Protein AF-0000000079817500 (afdb_homodimer)

Sequence (342 aa):
MGVHRLNHAVLYVRDADRTATFYEEVFDFRRDPLMVIPGAVFMTAPDSTNDHDLGLFSVGDKALPPQAGRSSVGLYHLAWEVDTLTDLQTIAERLQAAGALKGASDHGTTKSLYGVDPDGIEFEVVWLIPADQVTPADREARTRIGRLDLPGEVARFGPDLPSGVGISRPAMGVHRLNHAVLYVRDADRTATFYEEVFDFRRDPLMVIPGAVFMTAPDSTNDHDLGLFSVGDKALPPQAGRSSVGLYHLAWEVDTLTDLQTIAERLQAAGALKGASDHGTTKSLYGVDPDGIEFEVVWLIPADQVTPADREARTRIGRLDLPGEVARFGPDLPSGVGISRPA

Nearest PDB structures (foldseek):
  2rk0-assembly1_B  TM=7.600E-01  e=1.601E-09  Parafrankia sp. EAN1pec
  2rk0-assembly1_A  TM=7.608E-01  e=1.706E-09  Parafrankia sp. EAN1pec
  3r4q-assembly3_E-2  TM=7.173E-01  e=2.883E-07  Agrobacterium fabrum str. C58
  4gym-assembly1_B  TM=6.937E-01  e=1.210E-05  Conexibacter woesei DSM 14684
  3itw-assembly1_A-2  TM=6.197E-01  e=8.274E-06  Micromonospora sp. ML1

Radius of gyration: 19.18 Å; Cα contacts (8 Å, |Δi|>4): 853; chains: 2; bounding box: 46×52×47 Å

pLDDT: mean 95.89, std 4.94, range [75.19, 98.94]

Structure (mmCIF, N/CA/C/O backbone):
data_AF-0000000079817500-model_v1
#
loop_
_entity.id
_entity.type
_entity.pdbx_description
1 polymer 'Biphenyl-2,3-diol 1,2-dioxygenase'
#
loop_
_atom_site.group_PDB
_atom_site.id
_atom_site.type_symbol
_atom_site.label_atom_id
_atom_site.label_alt_id
_atom_site.label_comp_id
_atom_site.label_asym_id
_atom_site.label_entity_id
_atom_site.label_seq_id
_atom_site.pdbx_PDB_ins_code
_atom_site.Cartn_x
_atom_site.Cartn_y
_atom_site.Cartn_z
_atom_site.occupancy
_atom_site.B_iso_or_equiv
_atom_site.auth_seq_id
_atom_site.auth_comp_id
_atom_site.auth_asym_id
_atom_site.auth_atom_id
_atom_site.pdbx_PDB_model_num
ATOM 1 N N . MET A 1 1 ? -3.436 -18.906 7.695 1 77.75 1 MET A N 1
ATOM 2 C CA . MET A 1 1 ? -2.275 -18.297 7.055 1 77.75 1 MET A CA 1
ATOM 3 C C . MET A 1 1 ? -2.648 -17.719 5.691 1 77.75 1 MET A C 1
ATOM 5 O O . MET A 1 1 ? -3.391 -18.328 4.93 1 77.75 1 MET A O 1
ATOM 9 N N . GLY A 1 2 ? -2.465 -16.469 5.398 1 95 2 GLY A N 1
ATOM 10 C CA . GLY A 1 2 ? -2.83 -15.742 4.195 1 95 2 GLY A CA 1
ATOM 11 C C . GLY A 1 2 ? -1.974 -14.508 3.957 1 95 2 GLY A C 1
ATOM 12 O O . GLY A 1 2 ? -0.745 -14.578 4.031 1 95 2 GLY A O 1
ATOM 13 N N . VAL A 1 3 ? -2.584 -13.492 3.582 1 97.69 3 VAL A N 1
ATOM 14 C CA . VAL A 1 3 ? -1.924 -12.211 3.365 1 97.69 3 VAL A CA 1
ATOM 15 C C . VAL A 1 3 ? -1.659 -11.531 4.707 1 97.69 3 VAL A C 1
ATOM 17 O O . VAL A 1 3 ? -2.553 -11.445 5.551 1 97.69 3 VAL A O 1
ATOM 20 N N . HIS A 1 4 ? -0.422 -10.992 4.902 1 95.19 4 HIS A N 1
ATOM 21 C CA . HIS A 1 4 ? -0.146 -10.414 6.215 1 95.19 4 HIS A CA 1
ATOM 22 C C . HIS A 1 4 ? 0.106 -8.914 6.117 1 95.19 4 HIS A C 1
ATOM 24 O O . HIS A 1 4 ? 0.085 -8.211 7.129 1 95.19 4 HIS A O 1
ATOM 30 N N . ARG A 1 5 ? 0.263 -8.375 4.867 1 96.56 5 ARG A N 1
ATOM 31 C CA . ARG A 1 5 ? 0.436 -6.93 4.777 1 96.56 5 ARG A CA 1
ATOM 32 C C . ARG A 1 5 ? 0.342 -6.457 3.33 1 96.56 5 ARG A C 1
ATOM 34 O O . ARG A 1 5 ? 0.522 -7.246 2.4 1 96.56 5 ARG A O 1
ATOM 41 N N . LEU A 1 6 ? 0.061 -5.18 3.145 1 98.44 6 LEU A N 1
ATOM 42 C CA . LEU A 1 6 ? 0.352 -4.449 1.915 1 98.44 6 LEU A CA 1
ATOM 43 C C . LEU A 1 6 ? 1.845 -4.164 1.793 1 98.44 6 LEU A C 1
ATOM 45 O O . LEU A 1 6 ? 2.402 -3.404 2.588 1 98.44 6 LEU A O 1
ATOM 49 N N . ASN A 1 7 ? 2.479 -4.746 0.846 1 98.5 7 ASN A N 1
ATOM 50 C CA . ASN A 1 7 ? 3.938 -4.742 0.791 1 98.5 7 ASN A CA 1
ATOM 51 C C . ASN A 1 7 ? 4.465 -3.508 0.063 1 98.5 7 ASN A C 1
ATOM 53 O O . ASN A 1 7 ? 5.359 -2.822 0.561 1 98.5 7 ASN A O 1
ATOM 57 N N . HIS A 1 8 ? 4.027 -3.275 -1.161 1 98.69 8 HIS A N 1
ATOM 58 C CA . HIS A 1 8 ? 4.449 -2.123 -1.951 1 98.69 8 HIS A CA 1
ATOM 59 C C . HIS A 1 8 ? 3.377 -1.724 -2.959 1 98.69 8 HIS A C 1
ATOM 61 O O . HIS A 1 8 ? 2.363 -2.41 -3.098 1 98.69 8 HIS A O 1
ATOM 67 N N . ALA A 1 9 ? 3.594 -0.587 -3.541 1 98.88 9 ALA A N 1
ATOM 68 C CA . ALA A 1 9 ? 2.752 -0.109 -4.637 1 98.88 9 ALA A CA 1
ATOM 69 C C . ALA A 1 9 ? 3.6 0.36 -5.812 1 98.88 9 ALA A C 1
ATOM 71 O O . ALA A 1 9 ? 4.754 0.762 -5.637 1 98.88 9 ALA A O 1
ATOM 72 N N . VAL A 1 10 ? 3.041 0.235 -6.953 1 98.75 10 VAL A N 1
ATOM 73 C CA . VAL A 1 10 ? 3.664 0.763 -8.164 1 98.75 10 VAL A CA 1
ATOM 74 C C . VAL A 1 10 ? 2.713 1.745 -8.844 1 98.75 10 VAL A C 1
ATOM 76 O O . VAL A 1 10 ? 1.523 1.463 -9 1 98.75 10 VAL A O 1
ATOM 79 N N . LEU A 1 11 ? 3.24 2.857 -9.25 1 98.88 11 LEU A N 1
ATOM 80 C CA . LEU A 1 11 ? 2.465 3.926 -9.867 1 98.88 11 LEU A CA 1
ATOM 81 C C . LEU A 1 11 ? 2.963 4.211 -11.281 1 98.88 11 LEU A C 1
ATOM 83 O O . LEU A 1 11 ? 4.16 4.086 -11.562 1 98.88 11 LEU A O 1
ATOM 87 N N . TYR A 1 12 ? 2.029 4.551 -12.125 1 98.88 12 TYR A N 1
ATOM 88 C CA . TYR A 1 12 ? 2.346 5.246 -13.367 1 98.88 12 TYR A CA 1
ATOM 89 C C . TYR A 1 12 ? 2.393 6.754 -13.156 1 98.88 12 TYR A C 1
ATOM 91 O O . TYR A 1 12 ? 1.436 7.348 -12.648 1 98.88 12 TYR A O 1
ATOM 99 N N . VAL A 1 13 ? 3.449 7.344 -13.539 1 98.88 13 VAL A N 1
ATOM 100 C CA . VAL A 1 13 ? 3.646 8.789 -13.414 1 98.88 13 VAL A CA 1
ATOM 101 C C . VAL A 1 13 ? 4.176 9.352 -14.727 1 98.88 13 VAL A C 1
ATOM 103 O O . VAL A 1 13 ? 4.582 8.602 -15.617 1 98.88 13 VAL A O 1
ATOM 106 N N . ARG A 1 14 ? 4.141 10.703 -14.875 1 98.81 14 ARG A N 1
ATOM 107 C CA . ARG A 1 14 ? 4.586 11.297 -16.125 1 98.81 14 ARG A CA 1
ATOM 108 C C . ARG A 1 14 ? 6.09 11.141 -16.312 1 98.81 14 ARG A C 1
ATOM 110 O O . ARG A 1 14 ? 6.562 10.836 -17.406 1 98.81 14 ARG A O 1
ATOM 117 N N . ASP A 1 15 ? 6.855 11.352 -15.266 1 98.75 15 ASP A N 1
ATOM 118 C CA . ASP A 1 15 ? 8.312 11.266 -15.227 1 98.75 15 ASP A CA 1
ATOM 119 C C . ASP A 1 15 ? 8.797 10.695 -13.898 1 98.75 15 ASP A C 1
ATOM 121 O O . ASP A 1 15 ? 8.766 11.375 -12.875 1 98.75 15 ASP A O 1
ATOM 125 N N . ALA A 1 16 ? 9.32 9.484 -13.969 1 98.56 16 ALA A N 1
ATOM 126 C CA . ALA A 1 16 ? 9.68 8.742 -12.766 1 98.56 16 ALA A CA 1
ATOM 127 C C . ALA A 1 16 ? 10.766 9.469 -11.977 1 98.56 16 ALA A C 1
ATOM 129 O O . ALA A 1 16 ? 10.719 9.516 -10.742 1 98.56 16 ALA A O 1
ATOM 130 N N . ASP A 1 17 ? 11.711 10.016 -12.648 1 98.12 17 ASP A N 1
ATOM 131 C CA . ASP A 1 17 ? 12.797 10.711 -11.969 1 98.12 17 ASP A CA 1
ATOM 132 C C . ASP A 1 17 ? 12.289 11.961 -11.258 1 98.12 17 ASP A C 1
ATOM 134 O O . ASP A 1 17 ? 12.711 12.25 -10.133 1 98.12 17 ASP A O 1
ATOM 138 N N . ARG A 1 18 ? 11.445 12.695 -11.922 1 98.38 18 ARG A N 1
ATOM 139 C CA . ARG A 1 18 ? 10.867 13.883 -11.312 1 98.38 18 ARG A CA 1
ATOM 140 C C . ARG A 1 18 ? 10.07 13.531 -10.062 1 98.38 18 ARG A C 1
ATOM 142 O O . ARG A 1 18 ? 10.219 14.172 -9.016 1 98.38 18 ARG A O 1
ATOM 149 N N . THR A 1 19 ? 9.219 12.555 -10.164 1 98.75 19 THR A N 1
ATOM 150 C CA . THR A 1 19 ? 8.422 12.133 -9.023 1 98.75 19 THR A CA 1
ATOM 151 C C . THR A 1 19 ? 9.312 11.586 -7.91 1 98.75 19 THR A C 1
ATOM 153 O O . THR A 1 19 ? 9.078 11.852 -6.73 1 98.75 19 THR A O 1
ATOM 156 N N . ALA A 1 20 ? 10.32 10.82 -8.281 1 98.62 20 ALA A N 1
ATOM 157 C CA . ALA A 1 20 ? 11.258 10.297 -7.293 1 98.62 20 ALA A CA 1
ATOM 158 C C . ALA A 1 20 ? 11.938 11.43 -6.52 1 98.62 20 ALA A C 1
ATOM 160 O O . ALA A 1 20 ? 12.117 11.336 -5.305 1 98.62 20 ALA A O 1
ATOM 161 N N . THR A 1 21 ? 12.32 12.453 -7.191 1 98.69 21 THR A N 1
ATOM 162 C CA . THR A 1 21 ? 12.938 13.602 -6.539 1 98.69 21 THR A CA 1
ATOM 163 C C . THR A 1 21 ? 12 14.195 -5.492 1 98.69 21 THR A C 1
ATOM 165 O O . THR A 1 21 ? 12.438 14.555 -4.395 1 98.69 21 THR A O 1
ATOM 168 N N . PHE A 1 22 ? 10.758 14.289 -5.816 1 98.88 22 PHE A N 1
ATOM 169 C CA . PHE A 1 22 ? 9.766 14.758 -4.859 1 98.88 22 PHE A CA 1
ATOM 170 C C . PHE A 1 22 ? 9.766 13.891 -3.607 1 98.88 22 PHE A C 1
ATOM 172 O O . PHE A 1 22 ? 9.805 14.406 -2.486 1 98.88 22 PHE A O 1
ATOM 179 N N . TYR A 1 23 ? 9.695 12.57 -3.713 1 98.81 23 TYR A N 1
ATOM 180 C CA . TYR A 1 23 ? 9.641 11.656 -2.58 1 98.81 23 TYR A CA 1
ATOM 181 C C . TYR A 1 23 ? 10.945 11.688 -1.787 1 98.81 23 TYR A C 1
ATOM 183 O O . TYR A 1 23 ? 10.945 11.477 -0.572 1 98.81 23 TYR A O 1
ATOM 191 N N . GLU A 1 24 ? 12.047 11.938 -2.477 1 98.44 24 GLU A N 1
ATOM 192 C CA . GLU A 1 24 ? 13.32 12.125 -1.781 1 98.44 24 GLU A CA 1
ATOM 193 C C . GLU A 1 24 ? 13.289 13.375 -0.908 1 98.44 24 GLU A C 1
ATOM 195 O O . GLU A 1 24 ? 13.672 13.328 0.264 1 98.44 24 GLU A O 1
ATOM 200 N N . GLU A 1 25 ? 12.812 14.422 -1.459 1 98.25 25 GLU A N 1
ATOM 201 C CA . GLU A 1 25 ? 12.883 15.719 -0.791 1 98.25 25 GLU A CA 1
ATOM 202 C C . GLU A 1 25 ? 11.859 15.812 0.338 1 98.25 25 GLU A C 1
ATOM 204 O O . GLU A 1 25 ? 12.148 16.359 1.401 1 98.25 25 GLU A O 1
ATOM 209 N N . VAL A 1 26 ? 10.734 15.242 0.126 1 98.25 26 VAL A N 1
ATOM 210 C CA . VAL A 1 26 ? 9.648 15.414 1.087 1 98.25 26 VAL A CA 1
ATOM 211 C C . VAL A 1 26 ? 9.703 14.305 2.135 1 98.25 26 VAL A C 1
ATOM 213 O O . VAL A 1 26 ? 9.438 14.547 3.316 1 98.25 26 VAL A O 1
ATOM 216 N N . PHE A 1 27 ? 10.07 13.07 1.71 1 98.5 27 PHE A N 1
ATOM 217 C CA . PHE A 1 27 ? 9.898 11.922 2.59 1 98.5 27 PHE A CA 1
ATOM 218 C C . PHE A 1 27 ? 11.234 11.258 2.885 1 98.5 27 PHE A C 1
ATOM 220 O O . PHE A 1 27 ? 11.312 10.344 3.707 1 98.5 27 PHE A O 1
ATOM 227 N N . ASP A 1 28 ? 12.312 11.648 2.209 1 98.44 28 ASP A N 1
ATOM 228 C CA . ASP A 1 28 ? 13.641 11.062 2.348 1 98.44 28 ASP A CA 1
ATOM 229 C C . ASP A 1 28 ? 13.664 9.625 1.837 1 98.44 28 ASP A C 1
ATOM 231 O O . ASP A 1 28 ? 14.391 8.781 2.367 1 98.44 28 ASP A O 1
ATOM 235 N N . PHE A 1 29 ? 12.766 9.352 0.911 1 98.69 29 PHE A N 1
ATOM 236 C CA . PHE A 1 29 ? 12.859 8.047 0.262 1 98.69 29 PHE A CA 1
ATOM 237 C C . PHE A 1 29 ? 14.203 7.895 -0.447 1 98.69 29 PHE A C 1
ATOM 239 O O . PHE A 1 29 ? 14.844 8.883 -0.792 1 98.69 29 PHE A O 1
ATOM 246 N N . ARG A 1 30 ? 14.617 6.625 -0.626 1 97.88 30 ARG A N 1
ATOM 247 C CA . ARG A 1 30 ? 15.867 6.328 -1.313 1 97.88 30 ARG A CA 1
ATOM 248 C C . ARG A 1 30 ? 15.625 5.496 -2.568 1 97.88 30 ARG A C 1
ATOM 250 O O . ARG A 1 30 ? 14.82 4.559 -2.551 1 97.88 30 ARG A O 1
ATOM 257 N N . ARG A 1 31 ? 16.312 5.828 -3.58 1 96.88 31 ARG A N 1
ATOM 258 C CA . ARG A 1 31 ? 16.281 5.023 -4.797 1 96.88 31 ARG A CA 1
ATOM 259 C C . ARG A 1 31 ? 17.047 3.715 -4.613 1 96.88 31 ARG A C 1
ATOM 261 O O . ARG A 1 31 ? 18.094 3.691 -3.969 1 96.88 31 ARG A O 1
ATOM 268 N N . ASP A 1 32 ? 16.516 2.715 -5.156 1 90.81 32 ASP A N 1
ATOM 269 C CA . ASP A 1 32 ? 17.266 1.472 -5.23 1 90.81 32 ASP A CA 1
ATOM 270 C C . ASP A 1 32 ? 18.344 1.553 -6.305 1 90.81 32 ASP A C 1
ATOM 272 O O . ASP A 1 32 ? 18.047 1.596 -7.5 1 90.81 32 ASP A O 1
ATOM 276 N N . PRO A 1 33 ? 19.578 1.468 -5.984 1 82.38 33 PRO A N 1
ATOM 277 C CA . PRO A 1 33 ? 20.641 1.632 -6.977 1 82.38 33 PRO A CA 1
ATOM 278 C C . PRO A 1 33 ? 20.844 0.389 -7.844 1 82.38 33 PRO A C 1
ATOM 280 O O . PRO A 1 33 ? 21.469 0.461 -8.898 1 82.38 33 PRO A O 1
ATOM 283 N N . LEU A 1 34 ? 20.266 -0.687 -7.398 1 79.44 34 LEU A N 1
ATOM 284 C CA . LEU A 1 34 ? 20.531 -1.94 -8.102 1 79.44 34 LEU A CA 1
ATOM 285 C C . LEU A 1 34 ? 19.406 -2.25 -9.086 1 79.44 34 LEU A C 1
ATOM 287 O O . LEU A 1 34 ? 19.594 -3.051 -10.008 1 79.44 34 LEU A O 1
ATOM 291 N N . MET A 1 35 ? 18.328 -1.641 -8.867 1 80.56 35 MET A N 1
ATOM 292 C CA . MET A 1 35 ? 17.203 -1.867 -9.781 1 80.56 35 MET A CA 1
ATOM 293 C C . MET A 1 35 ? 17.141 -0.769 -10.836 1 80.56 35 MET A C 1
ATOM 295 O O . MET A 1 35 ? 16.391 0.198 -10.68 1 80.56 35 MET A O 1
ATOM 299 N N . VAL A 1 36 ? 17.875 -1.017 -11.883 1 78.88 36 VAL A N 1
ATOM 300 C CA . VAL A 1 36 ? 17.953 -0.007 -12.93 1 78.88 36 VAL A CA 1
ATOM 301 C C . VAL A 1 36 ? 17.125 -0.445 -14.133 1 78.88 36 VAL A C 1
ATOM 303 O O . VAL A 1 36 ? 17.547 -1.306 -14.906 1 78.88 36 VAL A O 1
ATOM 306 N N . ILE A 1 37 ? 15.969 0.009 -14.25 1 84.25 37 ILE A N 1
ATOM 307 C CA . ILE A 1 37 ? 15.039 -0.183 -15.367 1 84.25 37 ILE A CA 1
ATOM 308 C C . ILE A 1 37 ? 14.758 1.157 -16.047 1 84.25 37 ILE A C 1
ATOM 310 O O . ILE A 1 37 ? 14.312 2.105 -15.391 1 84.25 37 ILE A O 1
ATOM 314 N N . PRO A 1 38 ? 15.094 1.185 -17.344 1 90.19 38 PRO A N 1
ATOM 315 C CA . PRO A 1 38 ? 14.836 2.461 -18.016 1 90.19 38 PRO A CA 1
ATOM 316 C C . PRO A 1 38 ? 13.398 2.939 -17.844 1 90.19 38 PRO A C 1
ATOM 318 O O . PRO A 1 38 ? 12.453 2.166 -18.047 1 90.19 38 PRO A O 1
ATOM 321 N N . GLY A 1 39 ? 13.266 4.148 -17.391 1 95.31 39 GLY A N 1
ATOM 322 C CA . GLY A 1 39 ? 11.953 4.762 -17.25 1 95.31 39 GLY A CA 1
ATOM 323 C C . GLY A 1 39 ? 11.25 4.395 -15.961 1 95.31 39 GLY A C 1
ATOM 324 O O . GLY A 1 39 ? 10.07 4.707 -15.781 1 95.31 39 GLY A O 1
ATOM 325 N N . ALA A 1 40 ? 11.961 3.73 -15.125 1 96.5 40 ALA A N 1
ATOM 326 C CA . ALA A 1 40 ? 11.367 3.346 -13.844 1 96.5 40 ALA A CA 1
ATOM 327 C C . ALA A 1 40 ? 12.32 3.627 -12.688 1 96.5 40 ALA A C 1
ATOM 329 O O . ALA A 1 40 ? 13.539 3.646 -12.867 1 96.5 40 ALA A O 1
ATOM 330 N N . VAL A 1 41 ? 11.797 3.908 -11.547 1 97.75 41 VAL A N 1
ATOM 331 C CA . VAL A 1 41 ? 12.539 4.102 -10.305 1 97.75 41 VAL A CA 1
ATOM 332 C C . VAL A 1 41 ? 11.875 3.32 -9.18 1 97.75 41 VAL A C 1
ATOM 334 O O . VAL A 1 41 ? 10.656 3.398 -8.992 1 97.75 41 VAL A O 1
ATOM 337 N N . PHE A 1 42 ? 12.609 2.547 -8.469 1 96.88 42 PHE A N 1
ATOM 338 C CA . PHE A 1 42 ? 12.141 1.866 -7.266 1 96.88 42 PHE A CA 1
ATOM 339 C C . PHE A 1 42 ? 12.734 2.508 -6.016 1 96.88 42 PHE A C 1
ATOM 341 O O . PHE A 1 42 ? 13.914 2.873 -6 1 96.88 42 PHE A O 1
ATOM 348 N N . MET A 1 43 ? 11.914 2.646 -5.008 1 98.12 43 MET A N 1
ATOM 349 C CA . MET A 1 43 ? 12.336 3.42 -3.842 1 98.12 43 MET A CA 1
ATOM 350 C C . MET A 1 43 ? 11.945 2.703 -2.551 1 98.12 43 MET A C 1
ATOM 352 O O . MET A 1 43 ? 11 1.917 -2.531 1 98.12 43 MET A O 1
ATOM 356 N N . THR A 1 44 ? 12.664 2.998 -1.522 1 97.5 44 THR A N 1
ATOM 357 C CA . THR A 1 44 ? 12.391 2.533 -0.167 1 97.5 44 THR A CA 1
ATOM 358 C C . THR A 1 44 ? 12.297 3.711 0.8 1 97.5 44 THR A C 1
ATOM 360 O O . THR A 1 44 ? 13.094 4.648 0.721 1 97.5 44 THR A O 1
ATOM 363 N N . ALA A 1 45 ? 11.32 3.676 1.671 1 98.06 45 ALA A N 1
ATOM 364 C CA . ALA A 1 45 ? 11.195 4.699 2.707 1 98.06 45 ALA A CA 1
ATOM 365 C C . ALA A 1 45 ? 12.391 4.66 3.658 1 98.06 45 ALA A C 1
ATOM 367 O O . ALA A 1 45 ? 13.047 3.625 3.799 1 98.06 45 ALA A O 1
ATOM 368 N N . PRO A 1 46 ? 12.711 5.766 4.344 1 97.19 46 PRO A N 1
ATOM 369 C CA . PRO A 1 46 ? 13.953 5.883 5.102 1 97.19 46 PRO A CA 1
ATOM 370 C C . PRO A 1 46 ? 14.039 4.891 6.262 1 97.19 46 PRO A C 1
ATOM 372 O O . PRO A 1 46 ? 15.125 4.434 6.609 1 97.19 46 PRO A O 1
ATOM 375 N N . ASP A 1 47 ? 12.938 4.543 6.855 1 95.38 47 ASP A N 1
ATOM 376 C CA . ASP A 1 47 ? 12.992 3.654 8.008 1 95.38 47 ASP A CA 1
ATOM 377 C C . ASP A 1 47 ? 12.352 2.305 7.695 1 95.38 47 ASP A C 1
ATOM 379 O O . ASP A 1 47 ? 11.898 1.603 8.602 1 95.38 47 ASP A O 1
ATOM 383 N N . SER A 1 48 ? 12.234 2.02 6.375 1 95.31 48 SER A N 1
ATOM 384 C CA . SER A 1 48 ? 11.758 0.718 5.914 1 95.31 48 SER A CA 1
ATOM 385 C C . SER A 1 48 ? 12.922 -0.25 5.707 1 95.31 48 SER A C 1
ATOM 387 O O . SER A 1 48 ? 13.992 0.149 5.258 1 95.31 48 SER A O 1
ATOM 389 N N . THR A 1 49 ? 12.711 -1.544 6 1 92.56 49 THR A N 1
ATOM 390 C CA . THR A 1 49 ? 13.688 -2.586 5.715 1 92.56 49 THR A CA 1
ATOM 391 C C . THR A 1 49 ? 13.25 -3.432 4.523 1 92.56 49 THR A C 1
ATOM 393 O O . THR A 1 49 ? 13.875 -4.445 4.211 1 92.56 49 THR A O 1
ATOM 396 N N . ASN A 1 50 ? 12.086 -3.07 3.912 1 94.75 50 ASN A N 1
ATOM 397 C CA . ASN A 1 50 ? 11.547 -3.797 2.768 1 94.75 50 ASN A CA 1
ATOM 398 C C . ASN A 1 50 ? 12.484 -3.727 1.565 1 94.75 50 ASN A C 1
ATOM 400 O O . ASN A 1 50 ? 13.398 -2.904 1.535 1 94.75 50 ASN A O 1
ATOM 404 N N . ASP A 1 51 ? 12.305 -4.703 0.664 1 91.94 51 ASP A N 1
ATOM 405 C CA . ASP A 1 51 ? 13.047 -4.637 -0.592 1 91.94 51 ASP A CA 1
ATOM 406 C C . ASP A 1 51 ? 12.781 -3.32 -1.318 1 91.94 51 ASP A C 1
ATOM 408 O O . ASP A 1 51 ? 13.719 -2.65 -1.765 1 91.94 51 ASP A O 1
ATOM 412 N N . HIS A 1 52 ? 11.617 -2.932 -1.504 1 95.5 52 HIS A N 1
ATOM 413 C CA . HIS A 1 52 ? 11.148 -1.635 -1.973 1 95.5 52 HIS A CA 1
ATOM 414 C C . HIS A 1 52 ? 9.711 -1.374 -1.517 1 95.5 52 HIS A C 1
ATOM 416 O O . HIS A 1 52 ? 8.977 -2.312 -1.211 1 95.5 52 HIS A O 1
ATOM 422 N N . ASP A 1 53 ? 9.375 -0.106 -1.45 1 98.25 53 ASP A N 1
ATOM 423 C CA . ASP A 1 53 ? 8.039 0.269 -0.981 1 98.25 53 ASP A CA 1
ATOM 424 C C . ASP A 1 53 ? 7.223 0.903 -2.104 1 98.25 53 ASP A C 1
ATOM 426 O O . ASP A 1 53 ? 5.992 0.849 -2.086 1 98.25 53 ASP A O 1
ATOM 430 N N . LEU A 1 54 ? 7.922 1.544 -3.035 1 98.75 54 LEU A N 1
ATOM 431 C CA . LEU A 1 54 ? 7.27 2.311 -4.094 1 98.75 54 LEU A CA 1
ATOM 432 C C . LEU A 1 54 ? 7.996 2.125 -5.422 1 98.75 54 LEU A C 1
ATOM 434 O O . LEU A 1 54 ? 9.227 2.232 -5.484 1 98.75 54 LEU A O 1
ATOM 438 N N . GLY A 1 55 ? 7.285 1.728 -6.414 1 98.44 55 GLY A N 1
ATOM 439 C CA . GLY A 1 55 ? 7.766 1.772 -7.785 1 98.44 55 GLY A CA 1
ATOM 440 C C . GLY A 1 55 ? 7.105 2.855 -8.617 1 98.44 55 GLY A C 1
ATOM 441 O O . GLY A 1 55 ? 5.906 3.115 -8.469 1 98.44 55 GLY A O 1
ATOM 442 N N . LEU A 1 56 ? 7.902 3.432 -9.469 1 98.75 56 LEU A N 1
ATOM 443 C CA . LEU A 1 56 ? 7.43 4.484 -10.367 1 98.75 56 LEU A CA 1
ATOM 444 C C . LEU A 1 56 ? 7.773 4.16 -11.812 1 98.75 56 LEU A C 1
ATOM 446 O O . LEU A 1 56 ? 8.938 3.895 -12.141 1 98.75 56 LEU A O 1
ATOM 450 N N . PHE A 1 57 ? 6.777 4.191 -12.664 1 98.5 57 PHE A N 1
ATOM 451 C CA . PHE A 1 57 ? 6.969 3.947 -14.086 1 98.5 57 PHE A CA 1
ATOM 452 C C . PHE A 1 57 ? 6.559 5.164 -14.906 1 98.5 57 PHE A C 1
ATOM 454 O O . PHE A 1 57 ? 5.441 5.664 -14.766 1 98.5 57 PHE A O 1
ATOM 461 N N . SER A 1 58 ? 7.426 5.582 -15.828 1 98.62 58 SER A N 1
ATOM 462 C CA . SER A 1 58 ? 7.152 6.73 -16.688 1 98.62 58 SER A CA 1
ATOM 463 C C . SER A 1 58 ? 6.191 6.363 -17.812 1 98.62 58 SER A C 1
ATOM 465 O O . SER A 1 58 ? 6.387 5.363 -18.5 1 98.62 58 SER A O 1
ATOM 467 N N . VAL A 1 59 ? 5.164 7.312 -17.922 1 98.44 59 VAL A N 1
ATOM 468 C CA . VAL A 1 59 ? 4.242 7.066 -19.016 1 98.44 59 VAL A CA 1
ATOM 469 C C . VAL A 1 59 ? 4.227 8.266 -19.953 1 98.44 59 VAL A C 1
ATOM 471 O O . VAL A 1 59 ? 3.49 8.281 -20.953 1 98.44 59 VAL A O 1
ATOM 474 N N . GLY A 1 60 ? 4.988 9.258 -19.641 1 97.88 60 GLY A N 1
ATOM 475 C CA . GLY A 1 60 ? 5.176 10.375 -20.562 1 97.88 60 GLY A CA 1
ATOM 476 C C . GLY A 1 60 ? 4.387 11.609 -20.156 1 97.88 60 GLY A C 1
ATOM 477 O O . GLY A 1 60 ? 3.402 11.516 -19.422 1 97.88 60 GLY A O 1
ATOM 478 N N . ASP A 1 61 ? 4.73 12.742 -20.734 1 96.75 61 ASP A N 1
ATOM 479 C CA . ASP A 1 61 ? 4.262 14.055 -20.328 1 96.75 61 ASP A CA 1
ATOM 480 C C . ASP A 1 61 ? 2.82 14.289 -20.766 1 96.75 61 ASP A C 1
ATOM 482 O O . ASP A 1 61 ? 2.143 15.18 -20.25 1 96.75 61 ASP A O 1
ATOM 486 N N . LYS A 1 62 ? 2.369 13.555 -21.719 1 97.88 62 LYS A N 1
ATOM 487 C CA . LYS A 1 62 ? 1.035 13.789 -22.266 1 97.88 62 LYS A CA 1
ATOM 488 C C . LYS A 1 62 ? -0.029 13.07 -21.453 1 97.88 62 LYS A C 1
ATOM 490 O O . LYS A 1 62 ? -1.226 13.227 -21.688 1 97.88 62 LYS A O 1
ATOM 495 N N . ALA A 1 63 ? 0.427 12.289 -20.422 1 98.56 63 ALA A N 1
ATOM 496 C CA . ALA A 1 63 ? -0.532 11.562 -19.594 1 98.56 63 ALA A CA 1
ATOM 497 C C . ALA A 1 63 ? -1.45 12.516 -18.844 1 98.56 63 ALA A C 1
ATOM 499 O O . ALA A 1 63 ? -0.996 13.539 -18.312 1 98.56 63 ALA A O 1
ATOM 500 N N . LEU A 1 64 ? -2.721 12.164 -18.766 1 98.31 64 LEU A N 1
ATOM 501 C CA . LEU A 1 64 ? -3.701 12.953 -18.031 1 98.31 64 LEU A CA 1
ATOM 502 C C . LEU A 1 64 ? -3.494 12.805 -16.516 1 98.31 64 LEU A C 1
ATOM 504 O O . LEU A 1 64 ? -2.873 11.844 -16.062 1 98.31 64 LEU A O 1
ATOM 508 N N . PRO A 1 65 ? -3.982 13.812 -15.781 1 98.19 65 PRO A N 1
ATOM 509 C CA . PRO A 1 65 ? -3.975 13.648 -14.328 1 98.19 65 PRO A CA 1
ATOM 510 C C . PRO A 1 65 ? -4.82 12.461 -13.867 1 98.19 65 PRO A C 1
ATOM 512 O O . PRO A 1 65 ? -5.52 11.844 -14.672 1 98.19 65 PRO A O 1
ATOM 515 N N . PRO A 1 66 ? -4.707 12.148 -12.586 1 98.19 66 PRO A N 1
ATOM 516 C CA . PRO A 1 66 ? -5.512 11.016 -12.109 1 98.19 66 PRO A CA 1
ATOM 517 C C . PRO A 1 66 ? -6.996 11.18 -12.422 1 98.19 66 PRO A C 1
ATOM 519 O O . PRO A 1 66 ? -7.57 12.25 -12.172 1 98.19 66 PRO A O 1
ATOM 522 N N . GLN A 1 67 ? -7.605 10.062 -12.828 1 97.5 67 GLN A N 1
ATOM 523 C CA . GLN A 1 67 ? -9.008 10.102 -13.219 1 97.5 67 GLN A CA 1
ATOM 524 C C . GLN A 1 67 ? -9.875 9.328 -12.234 1 97.5 67 GLN A C 1
ATOM 526 O O . GLN A 1 67 ? -11.109 9.422 -12.273 1 97.5 67 GLN A O 1
ATOM 531 N N . ALA A 1 68 ? -9.266 8.539 -11.406 1 97.38 68 ALA A N 1
ATOM 532 C CA . ALA A 1 68 ? -10 7.73 -10.438 1 97.38 68 ALA A CA 1
ATOM 533 C C . ALA A 1 68 ? -10.875 8.602 -9.547 1 97.38 68 ALA A C 1
ATOM 535 O O . ALA A 1 68 ? -10.422 9.633 -9.031 1 97.38 68 ALA A O 1
ATOM 536 N N . GLY A 1 69 ? -12.102 8.148 -9.305 1 96.69 69 GLY A N 1
ATOM 537 C CA . GLY A 1 69 ? -13.039 8.891 -8.477 1 96.69 69 GLY A CA 1
ATOM 538 C C . GLY A 1 69 ? -13.766 9.992 -9.234 1 96.69 69 GLY A C 1
ATOM 539 O O . GLY A 1 69 ? -14.781 10.508 -8.766 1 96.69 69 GLY A O 1
ATOM 540 N N . ARG A 1 70 ? -13.227 10.352 -10.398 1 94.94 70 ARG A N 1
ATOM 541 C CA . ARG A 1 70 ? -13.867 11.344 -11.25 1 94.94 70 ARG A CA 1
ATOM 542 C C . ARG A 1 70 ? -14.602 10.68 -12.406 1 94.94 70 ARG A C 1
ATOM 544 O O . ARG A 1 70 ? -15.812 10.883 -12.586 1 94.94 70 ARG A O 1
ATOM 551 N N . SER A 1 71 ? -13.914 9.844 -13.141 1 96.38 71 SER A N 1
ATOM 552 C CA . SER A 1 71 ? -14.531 9.211 -14.297 1 96.38 71 SER A CA 1
ATOM 553 C C . SER A 1 71 ? -14.273 7.703 -14.305 1 96.38 71 SER A C 1
ATOM 555 O O . SER A 1 71 ? -14.898 6.965 -15.07 1 96.38 71 SER A O 1
ATOM 557 N N . SER A 1 72 ? -13.383 7.27 -13.492 1 98.38 72 SER A N 1
ATOM 558 C CA . SER A 1 72 ? -12.977 5.871 -13.547 1 98.38 72 SER A CA 1
ATOM 559 C C . SER A 1 72 ? -12.75 5.309 -12.148 1 98.38 72 SER A C 1
ATOM 561 O O . SER A 1 72 ? -12.734 6.051 -11.172 1 98.38 72 SER A O 1
ATOM 563 N N . VAL A 1 73 ? -12.617 3.971 -12.039 1 98.81 73 VAL A N 1
ATOM 564 C CA . VAL A 1 73 ? -12.117 3.293 -10.844 1 98.81 73 VAL A CA 1
ATOM 565 C C . VAL A 1 73 ? -10.602 3.453 -10.758 1 98.81 73 VAL A C 1
ATOM 567 O O . VAL A 1 73 ? -9.961 3.865 -11.727 1 98.81 73 VAL A O 1
ATOM 570 N N . GLY A 1 74 ? -10.078 3.166 -9.625 1 98.75 74 GLY A N 1
ATOM 571 C CA . GLY A 1 74 ? -8.641 3.266 -9.445 1 98.75 74 GLY A CA 1
ATOM 572 C C . GLY A 1 74 ? -8.242 3.762 -8.062 1 98.75 74 GLY A C 1
ATOM 573 O O . GLY A 1 74 ? -8.969 3.547 -7.09 1 98.75 74 GLY A O 1
ATOM 574 N N . LEU A 1 75 ? -7.086 4.379 -7.973 1 98.88 75 LEU A N 1
ATOM 575 C CA . LEU A 1 75 ? -6.48 4.73 -6.695 1 98.88 75 LEU A CA 1
ATOM 576 C C . LEU A 1 75 ? -7.102 6.004 -6.129 1 98.88 75 LEU A C 1
ATOM 578 O O . LEU A 1 75 ? -7.191 7.02 -6.828 1 98.88 75 LEU A O 1
ATOM 582 N N . TYR A 1 76 ? -7.559 5.953 -4.887 1 98.69 76 TYR A N 1
ATOM 583 C CA . TYR A 1 76 ? -7.852 7.16 -4.121 1 98.69 76 TYR A CA 1
ATOM 584 C C . TYR A 1 76 ? -6.59 7.707 -3.463 1 98.69 76 TYR A C 1
ATOM 586 O O . TYR A 1 76 ? -6.09 8.766 -3.85 1 98.69 76 TYR A O 1
ATOM 594 N N . HIS A 1 77 ? -5.973 6.816 -2.598 1 98.81 77 HIS A N 1
ATOM 595 C CA . HIS A 1 77 ? -4.691 7.266 -2.059 1 98.81 77 HIS A CA 1
ATOM 596 C C . HIS A 1 77 ? -3.891 6.098 -1.493 1 98.81 77 HIS A C 1
ATOM 598 O O . HIS A 1 77 ? -4.449 5.035 -1.22 1 98.81 77 HIS A O 1
ATOM 604 N N . LEU A 1 78 ? -2.627 6.309 -1.384 1 98.88 78 LEU A N 1
ATOM 605 C CA . LEU A 1 78 ? -1.719 5.492 -0.583 1 98.88 78 LEU A CA 1
ATOM 606 C C . LEU A 1 78 ? -1.464 6.141 0.774 1 98.88 78 LEU A C 1
ATOM 608 O O . LEU A 1 78 ? -1.315 7.359 0.868 1 98.88 78 LEU A O 1
ATOM 612 N N . ALA A 1 79 ? -1.354 5.328 1.79 1 98.88 79 ALA A N 1
ATOM 613 C CA . ALA A 1 79 ? -1.07 5.867 3.117 1 98.88 79 ALA A CA 1
ATOM 614 C C . ALA A 1 79 ? 0.311 5.43 3.602 1 98.88 79 ALA A C 1
ATOM 616 O O . ALA A 1 79 ? 0.594 4.234 3.697 1 98.88 79 ALA A O 1
ATOM 617 N N . TRP A 1 80 ? 1.131 6.375 3.883 1 98.88 80 TRP A N 1
ATOM 618 C CA . TRP A 1 80 ? 2.471 6.164 4.418 1 98.88 80 TRP A CA 1
ATOM 619 C C . TRP A 1 80 ? 2.504 6.43 5.922 1 98.88 80 TRP A C 1
ATOM 621 O O . TRP A 1 80 ? 2.125 7.508 6.379 1 98.88 80 TRP A O 1
ATOM 631 N N . GLU A 1 81 ? 2.963 5.465 6.691 1 98.69 81 GLU A N 1
ATOM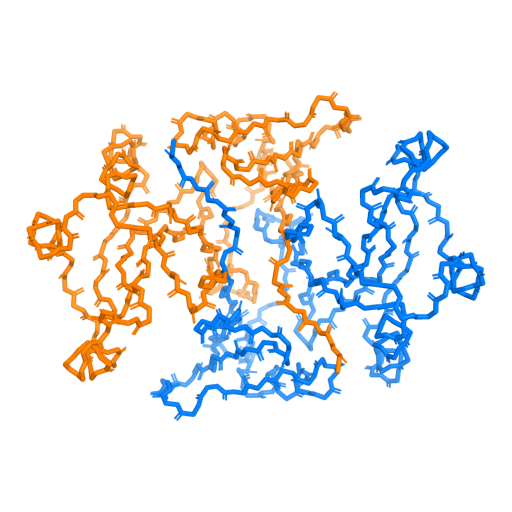 632 C CA . GLU A 1 81 ? 2.998 5.605 8.148 1 98.69 81 GLU A CA 1
ATOM 633 C C . GLU A 1 81 ? 4.355 6.121 8.617 1 98.69 81 GLU A C 1
ATOM 635 O O . GLU A 1 81 ? 5.395 5.566 8.258 1 98.69 81 GLU A O 1
ATOM 640 N N . VAL A 1 82 ? 4.348 7.164 9.422 1 98.69 82 VAL A N 1
ATOM 641 C CA . VAL A 1 82 ? 5.57 7.719 9.984 1 98.69 82 VAL A CA 1
ATOM 642 C C . VAL A 1 82 ? 5.859 7.066 11.336 1 98.69 82 VAL A C 1
ATOM 644 O O . VAL A 1 82 ? 4.984 6.426 11.922 1 98.69 82 VAL A O 1
ATOM 647 N N . ASP A 1 83 ? 7.051 7.301 11.836 1 98.12 83 ASP A N 1
ATOM 648 C CA . ASP A 1 83 ? 7.469 6.707 13.102 1 98.12 83 ASP A CA 1
ATOM 649 C C . ASP A 1 83 ? 6.914 7.5 14.281 1 98.12 83 ASP A C 1
ATOM 651 O O . ASP A 1 83 ? 6.535 6.922 15.305 1 98.12 83 ASP A O 1
ATOM 655 N N . THR A 1 84 ? 6.945 8.875 14.18 1 98.31 84 THR A N 1
ATOM 656 C CA . THR A 1 84 ? 6.633 9.703 15.336 1 98.31 84 THR A CA 1
ATOM 657 C C . THR A 1 84 ? 5.844 10.938 14.914 1 98.31 84 THR A C 1
ATOM 659 O O . THR A 1 84 ? 5.73 11.234 13.719 1 98.31 84 THR A O 1
ATOM 662 N N . LEU A 1 85 ? 5.387 11.664 15.938 1 98.25 85 LEU A N 1
ATOM 663 C CA . LEU A 1 85 ? 4.707 12.93 15.672 1 98.25 85 LEU A CA 1
ATOM 664 C C . LEU A 1 85 ? 5.695 13.984 15.195 1 98.25 85 LEU A C 1
ATOM 666 O O . LEU A 1 85 ? 5.336 14.859 14.406 1 98.25 85 LEU A O 1
ATOM 670 N N . THR A 1 86 ? 6.957 13.875 15.625 1 98.19 86 THR A N 1
ATOM 671 C CA . THR A 1 86 ? 7.996 14.742 15.086 1 98.19 86 THR A CA 1
ATOM 672 C C . THR A 1 86 ? 8.109 14.578 13.57 1 98.19 86 THR A C 1
ATOM 674 O O . THR A 1 86 ? 8.172 15.562 12.836 1 98.19 86 THR A O 1
ATOM 677 N N . ASP A 1 87 ? 8.078 13.383 13.141 1 98.44 87 ASP A N 1
ATOM 678 C CA . ASP A 1 87 ? 8.148 13.102 11.711 1 98.44 87 ASP A CA 1
ATOM 679 C C . ASP A 1 87 ? 6.941 13.688 10.977 1 98.44 87 ASP A C 1
ATOM 681 O O . ASP A 1 87 ? 7.078 14.258 9.891 1 98.44 87 ASP A O 1
ATOM 685 N N . LEU A 1 88 ? 5.777 13.5 11.594 1 98.56 88 LEU A N 1
ATOM 686 C CA . LEU A 1 88 ? 4.562 14.031 10.984 1 98.56 88 LEU A CA 1
ATOM 687 C C . LEU A 1 88 ? 4.652 15.547 10.828 1 98.56 88 LEU A C 1
ATOM 689 O O . LEU A 1 88 ? 4.285 16.094 9.781 1 98.56 88 LEU A O 1
ATOM 693 N N . GLN A 1 89 ? 5.156 16.219 11.812 1 97.88 89 GLN A N 1
ATOM 694 C CA . GLN A 1 89 ? 5.324 17.656 11.773 1 97.88 89 GLN A CA 1
ATOM 695 C C . GLN A 1 89 ? 6.324 18.062 10.688 1 97.88 89 GLN A C 1
ATOM 697 O O . GLN A 1 89 ? 6.082 19.016 9.938 1 97.88 89 GLN A O 1
ATOM 702 N N . THR A 1 90 ? 7.391 17.375 10.648 1 98.06 90 THR A N 1
ATOM 703 C CA . THR A 1 90 ? 8.422 17.672 9.664 1 98.06 90 THR A CA 1
ATOM 704 C C . THR A 1 90 ? 7.875 17.531 8.242 1 98.06 90 THR A C 1
ATOM 706 O O . THR A 1 90 ? 8.094 18.406 7.402 1 98.06 90 THR A O 1
ATOM 709 N N . ILE A 1 91 ? 7.16 16.5 8.016 1 98.31 91 ILE A N 1
ATOM 710 C CA . ILE A 1 91 ? 6.613 16.25 6.688 1 98.31 91 ILE A CA 1
ATOM 711 C C . ILE A 1 91 ? 5.543 17.297 6.371 1 98.31 91 ILE A C 1
ATOM 713 O O . ILE A 1 91 ? 5.434 17.75 5.23 1 98.31 91 ILE A O 1
ATOM 717 N N . ALA A 1 92 ? 4.754 17.672 7.395 1 98.06 92 ALA A N 1
ATOM 718 C CA . ALA A 1 92 ? 3.777 18.734 7.184 1 98.06 92 ALA A CA 1
ATOM 719 C C . ALA A 1 92 ? 4.449 20.016 6.664 1 98.06 92 ALA A C 1
ATOM 721 O O . ALA A 1 92 ? 3.973 20.625 5.711 1 98.06 92 ALA A O 1
ATOM 722 N N . GLU A 1 93 ? 5.5 20.375 7.258 1 98.12 93 GLU A N 1
ATOM 723 C CA . GLU A 1 93 ? 6.234 21.578 6.867 1 98.12 93 GLU A CA 1
ATOM 724 C C . GLU A 1 93 ? 6.785 21.453 5.453 1 98.12 93 GLU A C 1
ATOM 726 O O . GLU A 1 93 ? 6.699 22.391 4.66 1 98.12 93 GLU A O 1
ATOM 731 N N . ARG A 1 94 ? 7.328 20.375 5.141 1 98.56 94 ARG A N 1
ATOM 732 C CA . ARG A 1 94 ? 7.906 20.156 3.818 1 98.56 94 ARG A CA 1
ATOM 733 C C . ARG A 1 94 ? 6.824 20.156 2.74 1 98.56 94 ARG A C 1
ATOM 735 O O . ARG A 1 94 ? 7.027 20.703 1.651 1 98.56 94 ARG A O 1
ATOM 742 N N . LEU A 1 95 ? 5.727 19.484 3.041 1 98.56 95 LEU A N 1
ATOM 743 C CA . LEU A 1 95 ? 4.617 19.469 2.094 1 98.56 95 LEU A CA 1
ATOM 744 C C . LEU A 1 95 ? 4.086 20.875 1.852 1 98.56 95 LEU A C 1
ATOM 746 O O . LEU A 1 95 ? 3.742 21.219 0.721 1 98.56 95 LEU A O 1
ATOM 750 N N . GLN A 1 96 ? 3.982 21.609 2.934 1 98.19 96 GLN A N 1
ATOM 751 C CA . GLN A 1 96 ? 3.541 22.984 2.801 1 98.19 96 GLN A CA 1
ATOM 752 C C . GLN A 1 96 ? 4.492 23.797 1.919 1 98.19 96 GLN A C 1
ATOM 754 O O . GLN A 1 96 ? 4.059 24.531 1.031 1 98.19 96 GLN A O 1
ATOM 759 N N . ALA A 1 97 ? 5.719 23.672 2.125 1 98.31 97 ALA A N 1
ATOM 760 C CA . ALA A 1 97 ? 6.738 24.391 1.362 1 98.31 97 ALA A CA 1
ATOM 761 C C . ALA A 1 97 ? 6.688 24.016 -0.114 1 98.31 97 ALA A C 1
ATOM 763 O O . ALA A 1 97 ? 6.941 24.844 -0.986 1 98.31 97 ALA A O 1
ATOM 764 N N . ALA A 1 98 ? 6.328 22.781 -0.361 1 98.06 98 ALA A N 1
ATOM 765 C CA . ALA A 1 98 ? 6.285 22.266 -1.729 1 98.06 98 ALA A CA 1
ATOM 766 C C . ALA A 1 98 ? 4.949 22.594 -2.391 1 98.06 98 ALA A C 1
ATOM 768 O O . ALA A 1 98 ? 4.742 22.281 -3.568 1 98.06 98 ALA A O 1
ATOM 769 N N . GLY A 1 99 ? 4.016 23.156 -1.61 1 98.25 99 GLY A N 1
ATOM 770 C CA . GLY A 1 99 ? 2.682 23.422 -2.129 1 98.25 99 GLY A CA 1
ATOM 771 C C . GLY A 1 99 ? 1.877 22.156 -2.354 1 98.25 99 GLY A C 1
ATOM 772 O O . GLY A 1 99 ? 0.97 22.125 -3.189 1 98.25 99 GLY A O 1
ATOM 773 N N . ALA A 1 100 ? 2.229 21.078 -1.638 1 98.69 100 ALA A N 1
ATOM 774 C CA . ALA A 1 100 ? 1.656 19.766 -1.891 1 98.69 100 ALA A CA 1
ATOM 775 C C . ALA A 1 100 ? 0.684 19.359 -0.784 1 98.69 100 ALA A C 1
ATOM 777 O O . ALA A 1 100 ? -0.03 18.375 -0.904 1 98.69 100 ALA A O 1
ATOM 778 N N . LEU A 1 101 ? 0.584 20.094 0.36 1 98.56 101 LEU A N 1
ATOM 779 C CA . LEU A 1 101 ? -0.312 19.781 1.469 1 98.56 101 LEU A CA 1
ATOM 780 C C . LEU A 1 101 ? -1.745 20.188 1.139 1 98.56 101 LEU A C 1
ATOM 782 O O . LEU A 1 101 ? -2.012 21.344 0.812 1 98.56 101 LEU A O 1
ATOM 786 N N . LYS A 1 102 ? -2.643 19.281 1.242 1 97.94 102 LYS A N 1
ATOM 787 C CA . LYS A 1 102 ? -4.027 19.547 0.866 1 97.94 102 LYS A CA 1
ATOM 788 C C . LYS A 1 102 ? -4.93 19.609 2.096 1 97.94 102 LYS A C 1
ATOM 790 O O . LYS A 1 102 ? -6.008 20.203 2.053 1 97.94 102 LYS A O 1
ATOM 795 N N . GLY A 1 103 ? -4.484 18.875 3.117 1 96.69 103 GLY A N 1
ATOM 796 C CA . GLY A 1 103 ? -5.32 18.859 4.309 1 96.69 103 GLY A CA 1
ATOM 797 C C . GLY A 1 103 ? -4.73 18.062 5.449 1 96.69 103 GLY A C 1
ATOM 798 O O . GLY A 1 103 ? -3.648 17.484 5.312 1 96.69 103 GLY A O 1
ATOM 799 N N . ALA A 1 104 ? -5.355 18.141 6.602 1 96.88 104 ALA A N 1
ATOM 800 C CA . ALA A 1 104 ? -5.012 17.391 7.809 1 96.88 104 ALA A CA 1
ATOM 801 C C . ALA A 1 104 ? -6.262 17.016 8.594 1 96.88 104 ALA A C 1
ATOM 803 O O . ALA A 1 104 ? -7.195 17.812 8.711 1 96.88 104 ALA A O 1
ATOM 804 N N . SER A 1 105 ? -6.258 15.789 9.031 1 96.06 105 SER A N 1
ATOM 805 C CA . SER A 1 105 ? -7.465 15.32 9.703 1 96.06 105 SER A CA 1
ATOM 806 C C . SER A 1 105 ? -7.117 14.477 10.93 1 96.06 105 SER A C 1
ATOM 808 O O . SER A 1 105 ? -6.086 13.805 10.953 1 96.06 105 SER A O 1
ATOM 810 N N . ASP A 1 106 ? -7.977 14.516 11.906 1 95.38 106 ASP A N 1
ATOM 811 C CA . ASP A 1 106 ? -7.984 13.641 13.078 1 95.38 106 ASP A CA 1
ATOM 812 C C . ASP A 1 106 ? -9.086 12.586 12.969 1 95.38 106 ASP A C 1
ATOM 814 O O . ASP A 1 106 ? -10.273 12.914 13.023 1 95.38 106 ASP A O 1
ATOM 818 N N . HIS A 1 107 ? -8.633 11.336 12.852 1 91.88 107 HIS A N 1
ATOM 819 C CA . HIS A 1 107 ? -9.586 10.242 12.75 1 91.88 107 HIS A CA 1
ATOM 820 C C . HIS A 1 107 ? -9.719 9.492 14.07 1 91.88 107 HIS A C 1
ATOM 822 O O . HIS A 1 107 ? -9.969 8.289 14.086 1 91.88 107 HIS A O 1
ATOM 828 N N . GLY A 1 108 ? -9.461 10.156 15.148 1 92.44 108 GLY A N 1
ATOM 829 C CA . GLY A 1 108 ? -9.508 9.555 16.469 1 92.44 108 GLY A CA 1
ATOM 830 C C . GLY A 1 108 ? -8.258 8.75 16.797 1 92.44 108 GLY A C 1
ATOM 831 O O . GLY A 1 108 ? -7.336 9.273 17.438 1 92.44 108 GLY A O 1
ATOM 832 N N . THR A 1 109 ? -8.148 7.566 16.203 1 93.81 109 THR A N 1
ATOM 833 C CA . THR A 1 109 ? -7.012 6.699 16.516 1 93.81 109 THR A CA 1
ATOM 834 C C . THR A 1 109 ? -5.836 7 15.586 1 93.81 109 THR A C 1
ATOM 836 O O . THR A 1 109 ? -4.711 6.566 15.844 1 93.81 109 THR A O 1
ATOM 839 N N . THR A 1 110 ? -6.102 7.746 14.57 1 95.81 110 THR A N 1
ATOM 840 C CA . THR A 1 110 ? -5.043 8.094 13.633 1 95.81 110 THR A CA 1
ATOM 841 C C . THR A 1 110 ? -5.02 9.602 13.383 1 95.81 110 THR A C 1
ATOM 843 O O . THR A 1 110 ? -6.059 10.266 13.453 1 95.81 110 THR A O 1
ATOM 846 N N . LYS A 1 111 ? -3.867 10.172 13.148 1 97.69 111 LYS A N 1
ATOM 847 C CA . LYS A 1 111 ? -3.605 11.555 12.758 1 97.69 111 LYS A CA 1
ATOM 848 C C . LYS A 1 111 ? -2.994 11.625 11.367 1 97.69 111 LYS A C 1
ATOM 850 O O . LYS A 1 111 ? -1.951 11.023 11.102 1 97.69 111 LYS A O 1
ATOM 855 N N . SER A 1 112 ? -3.654 12.422 10.547 1 97.94 112 SER A N 1
ATOM 856 C CA . SER A 1 112 ? -3.305 12.258 9.141 1 97.94 112 SER A CA 1
ATOM 857 C C . SER A 1 112 ? -3.084 13.609 8.469 1 97.94 112 SER A C 1
ATOM 859 O O . SER A 1 112 ? -3.77 14.586 8.773 1 97.94 112 SER A O 1
ATOM 861 N N . LEU A 1 113 ? -2.1 13.633 7.605 1 98.44 113 LEU A N 1
ATOM 862 C CA . LEU A 1 113 ? -1.931 14.656 6.574 1 98.44 113 LEU A CA 1
ATOM 863 C C . LEU A 1 113 ? -2.314 14.109 5.203 1 98.44 113 LEU A C 1
ATOM 865 O O . LEU A 1 113 ? -2.064 12.938 4.906 1 98.44 113 LEU A O 1
ATOM 869 N N . TYR A 1 114 ? -2.879 14.961 4.375 1 98.44 114 TYR A N 1
ATOM 870 C CA . TYR A 1 114 ? -3.178 14.617 2.992 1 98.44 114 TYR A CA 1
ATOM 871 C C . TYR A 1 114 ? -2.451 15.547 2.027 1 98.44 114 TYR A C 1
ATOM 873 O O . TYR A 1 114 ? -2.406 16.75 2.238 1 98.44 114 TYR A O 1
ATOM 881 N N . GLY A 1 115 ? -1.865 14.969 1.042 1 98.69 115 GLY A N 1
ATOM 882 C CA . GLY A 1 115 ? -1.139 15.719 0.027 1 98.69 115 GLY A CA 1
ATOM 883 C C . GLY A 1 115 ? -1.206 15.078 -1.347 1 98.69 115 GLY A C 1
ATOM 884 O O . GLY A 1 115 ? -1.871 14.055 -1.529 1 98.69 115 GLY A O 1
ATOM 885 N N . VAL A 1 116 ? -0.566 15.734 -2.324 1 98.81 116 VAL A N 1
ATOM 886 C CA . VAL A 1 116 ? -0.484 15.219 -3.688 1 98.81 116 VAL A CA 1
ATOM 887 C C . VAL A 1 116 ? 0.965 15.25 -4.168 1 98.81 116 VAL A C 1
ATOM 889 O O . VAL A 1 116 ? 1.733 16.141 -3.773 1 98.81 116 VAL A O 1
ATOM 892 N N . ASP A 1 117 ? 1.288 14.25 -4.945 1 98.75 117 ASP A N 1
ATOM 893 C CA . ASP A 1 117 ? 2.605 14.273 -5.57 1 98.75 117 ASP A CA 1
ATOM 894 C C . ASP A 1 117 ? 2.605 15.156 -6.82 1 98.75 117 ASP A C 1
ATOM 896 O O . ASP A 1 117 ? 1.593 15.773 -7.145 1 98.75 117 ASP A O 1
ATOM 900 N N . PRO A 1 118 ? 3.689 15.281 -7.582 1 98.56 118 PRO A N 1
ATOM 901 C CA . PRO A 1 118 ? 3.795 16.234 -8.695 1 98.56 118 PRO A CA 1
ATOM 902 C C . PRO A 1 118 ? 2.773 15.969 -9.797 1 98.56 118 PRO A C 1
ATOM 904 O O . PRO A 1 118 ? 2.471 16.859 -10.594 1 98.56 118 PRO A O 1
ATOM 907 N N . ASP A 1 119 ? 2.281 14.75 -9.906 1 98.75 119 ASP A N 1
ATOM 908 C CA . ASP A 1 119 ? 1.335 14.398 -10.961 1 98.75 119 ASP A CA 1
ATOM 909 C C . ASP A 1 119 ? -0.104 14.469 -10.453 1 98.75 119 ASP A C 1
ATOM 911 O O . ASP A 1 119 ? -1.039 14.117 -11.18 1 98.75 119 ASP A O 1
ATOM 915 N N . GLY A 1 120 ? -0.227 14.82 -9.188 1 98.56 120 GLY A N 1
ATOM 916 C CA . GLY A 1 120 ? -1.563 14.961 -8.633 1 98.56 120 GLY A CA 1
ATOM 917 C C . GLY A 1 120 ? -2.072 13.695 -7.973 1 98.56 120 GLY A C 1
ATOM 918 O O . GLY A 1 120 ? -3.252 13.594 -7.625 1 98.56 120 GLY A O 1
ATOM 919 N N . ILE A 1 121 ? -1.299 12.688 -7.828 1 98.81 121 ILE A N 1
ATOM 920 C CA . ILE A 1 121 ? -1.696 11.469 -7.137 1 98.81 121 ILE A CA 1
ATOM 921 C C . ILE A 1 121 ? -1.739 11.719 -5.629 1 98.81 121 ILE A C 1
ATOM 923 O O . ILE A 1 121 ? -0.754 12.172 -5.043 1 98.81 121 ILE A O 1
ATOM 927 N N . GLU A 1 122 ? -2.848 11.406 -5.023 1 98.75 122 GLU A N 1
ATOM 928 C CA . GLU A 1 122 ? -3.078 11.711 -3.615 1 98.75 122 GLU A CA 1
ATOM 929 C C . GLU A 1 122 ? -2.428 10.672 -2.711 1 98.75 122 GLU A C 1
ATOM 931 O O . GLU A 1 122 ? -2.385 9.484 -3.051 1 98.75 122 GLU A O 1
ATOM 936 N N . PHE A 1 123 ? -1.943 11.117 -1.575 1 98.88 123 PHE A N 1
ATOM 937 C CA . PHE A 1 123 ? -1.43 10.242 -0.527 1 98.88 123 PHE A CA 1
ATOM 938 C C . PHE A 1 123 ? -1.804 10.773 0.852 1 98.88 123 PHE A C 1
ATOM 940 O O . PHE A 1 123 ? -2.199 11.93 0.991 1 98.88 123 PHE A O 1
ATOM 947 N N . GLU A 1 124 ? -1.776 9.867 1.739 1 98.81 124 GLU A N 1
ATOM 948 C CA . GLU A 1 124 ? -1.942 10.133 3.164 1 98.81 124 GLU A CA 1
ATOM 949 C C . GLU A 1 124 ? -0.655 9.844 3.934 1 98.81 124 GLU A C 1
ATOM 951 O O . GLU A 1 124 ? 0.051 8.883 3.635 1 98.81 124 GLU A O 1
ATOM 956 N N . VAL A 1 125 ? -0.302 10.719 4.82 1 98.81 125 VAL A N 1
ATOM 957 C CA . VAL A 1 125 ? 0.717 10.453 5.828 1 98.81 125 VAL A CA 1
ATOM 958 C C . VAL A 1 125 ? 0.058 10.289 7.195 1 98.81 125 VAL A C 1
ATOM 960 O O . VAL A 1 125 ? -0.656 11.18 7.66 1 98.81 125 VAL A O 1
ATOM 963 N N . VAL A 1 126 ? 0.398 9.141 7.859 1 98.62 126 VAL A N 1
ATOM 964 C CA . VAL A 1 126 ? -0.439 8.828 9.008 1 98.62 126 VAL A CA 1
ATOM 965 C C . VAL A 1 126 ? 0.441 8.43 10.195 1 98.62 126 VAL A C 1
ATOM 967 O O . VAL A 1 126 ? 1.475 7.781 10.016 1 98.62 126 VAL A O 1
ATOM 970 N N . TRP A 1 127 ? 0.1 8.883 11.312 1 98.56 127 TRP A N 1
ATOM 971 C CA . TRP A 1 127 ? 0.583 8.422 12.609 1 98.56 127 TRP A CA 1
ATOM 972 C C . TRP A 1 127 ? -0.548 7.793 13.422 1 98.56 127 TRP A C 1
ATOM 974 O O . TRP A 1 127 ? -1.632 8.367 13.531 1 98.56 127 TRP A O 1
ATOM 984 N N . LEU A 1 128 ? -0.336 6.578 13.992 1 98.06 128 LEU A N 1
ATOM 985 C CA . LEU A 1 128 ? -1.352 5.84 14.734 1 98.06 128 LEU A CA 1
ATOM 986 C C . LEU A 1 128 ? -1.045 5.848 16.234 1 98.06 128 LEU A C 1
ATOM 988 O O . LEU A 1 128 ? 0.087 5.574 16.641 1 98.06 128 LEU A O 1
ATOM 992 N N . ILE A 1 129 ? -2.102 6.082 17.031 1 97.75 129 ILE A N 1
ATOM 993 C CA . ILE A 1 129 ? -1.948 5.922 18.484 1 97.75 129 ILE A CA 1
ATOM 994 C C . ILE A 1 129 ? -1.606 4.469 18.797 1 97.75 129 ILE A C 1
ATOM 996 O O . ILE A 1 129 ? -2.273 3.549 18.328 1 97.75 129 ILE A O 1
ATOM 1000 N N . PRO A 1 130 ? -0.519 4.277 19.578 1 97.94 130 PRO A N 1
ATOM 1001 C CA . PRO A 1 130 ? -0.245 2.898 19.984 1 97.94 130 PRO A CA 1
ATOM 1002 C C . PRO A 1 130 ? -1.424 2.256 20.719 1 97.94 130 PRO A C 1
ATOM 1004 O O . PRO A 1 130 ? -2.156 2.939 21.438 1 97.94 130 PRO A O 1
ATOM 1007 N N . ALA A 1 131 ? -1.473 0.98 20.609 1 96.81 131 ALA A N 1
ATOM 1008 C CA . ALA A 1 131 ? -2.629 0.235 21.094 1 96.81 131 ALA A CA 1
ATOM 1009 C C . ALA A 1 131 ? -2.861 0.497 22.578 1 96.81 131 ALA A C 1
ATOM 1011 O O . ALA A 1 131 ? -4.004 0.662 23.016 1 96.81 131 ALA A O 1
ATOM 1012 N N . ASP A 1 132 ? -1.804 0.576 23.359 1 96.88 132 ASP A N 1
ATOM 1013 C CA . ASP A 1 132 ? -1.921 0.668 24.812 1 96.88 132 ASP A CA 1
ATOM 1014 C C . ASP A 1 132 ? -2.252 2.094 25.25 1 96.88 132 ASP A C 1
ATOM 1016 O O . ASP A 1 132 ? -2.486 2.348 26.438 1 96.88 132 ASP A O 1
ATOM 1020 N N . GLN A 1 133 ? -2.285 3.004 24.281 1 97.25 133 GLN A N 1
ATOM 1021 C CA . GLN A 1 133 ? -2.559 4.402 24.594 1 97.25 133 GLN A CA 1
ATOM 1022 C C . GLN A 1 133 ? -3.918 4.836 24.047 1 97.25 133 GLN A C 1
ATOM 1024 O O . GLN A 1 133 ? -4.348 5.969 24.266 1 97.25 133 GLN A O 1
ATOM 1029 N N . VAL A 1 134 ? -4.602 4 23.328 1 96.31 134 VAL A N 1
ATOM 1030 C CA . VAL A 1 134 ? -5.906 4.32 22.75 1 96.31 134 VAL A CA 1
ATOM 1031 C C . VAL A 1 134 ? -6.961 4.328 23.859 1 96.31 134 VAL A C 1
ATOM 1033 O O . VAL A 1 134 ? -7.074 3.369 24.625 1 96.31 134 VAL A O 1
ATOM 1036 N N . THR A 1 135 ? -7.695 5.359 23.953 1 96.12 135 THR A N 1
ATOM 1037 C CA . THR A 1 135 ? -8.773 5.488 24.922 1 96.12 135 THR A CA 1
ATOM 1038 C C . THR A 1 135 ? -10.125 5.234 24.266 1 96.12 135 THR A C 1
ATOM 1040 O O . THR A 1 135 ? -10.234 5.242 23.031 1 96.12 135 THR A O 1
ATOM 1043 N N . PRO A 1 136 ? -11.117 4.996 25.016 1 93.94 136 PRO A N 1
ATOM 1044 C CA . PRO A 1 136 ? -12.461 4.875 24.453 1 93.94 136 PRO A CA 1
ATOM 1045 C C . PRO A 1 136 ? -12.875 6.109 23.656 1 93.94 136 PRO A C 1
ATOM 1047 O O . PRO A 1 136 ? -13.555 5.988 22.625 1 93.94 136 PRO A O 1
ATOM 1050 N N . ALA A 1 137 ? -12.492 7.203 24.156 1 92.44 137 ALA A N 1
ATOM 1051 C CA . ALA A 1 137 ? -12.82 8.438 23.453 1 92.44 137 ALA A CA 1
ATOM 1052 C C . ALA A 1 137 ? -12.172 8.469 22.062 1 92.44 137 ALA A C 1
ATOM 1054 O O . ALA A 1 137 ? -12.773 8.961 21.109 1 92.44 137 ALA A O 1
ATOM 1055 N N . ASP A 1 138 ? -10.945 7.984 21.953 1 93.31 138 ASP A N 1
ATOM 1056 C CA . ASP A 1 138 ? -10.281 7.887 20.656 1 93.31 138 ASP A CA 1
ATOM 1057 C C . ASP A 1 138 ? -11.07 6.984 19.703 1 93.31 138 ASP A C 1
ATOM 1059 O O . ASP A 1 138 ? -11.242 7.312 18.531 1 93.31 138 ASP A O 1
ATOM 1063 N N . ARG A 1 139 ? -11.5 5.867 20.188 1 89.25 139 ARG A N 1
ATOM 1064 C CA . ARG A 1 139 ? -12.234 4.898 19.375 1 89.25 139 ARG A CA 1
ATOM 1065 C C . ARG A 1 139 ? -13.555 5.484 18.891 1 89.25 139 ARG A C 1
ATOM 1067 O O . ARG A 1 139 ? -13.953 5.266 17.734 1 89.25 139 ARG A O 1
ATOM 1074 N N . GLU A 1 140 ? -14.188 6.238 19.703 1 87.06 140 GLU A N 1
ATOM 1075 C CA . GLU A 1 140 ? -15.469 6.852 19.359 1 87.06 140 GLU A CA 1
ATOM 1076 C C . GLU A 1 140 ? -15.297 7.922 18.297 1 87.06 140 GLU A C 1
ATOM 1078 O O . GLU A 1 140 ? -16.188 8.125 17.453 1 87.06 140 GLU A O 1
ATOM 1083 N N . ALA A 1 141 ? -14.203 8.555 18.344 1 84.56 141 ALA A N 1
ATOM 1084 C CA . ALA A 1 141 ? -13.938 9.656 17.422 1 84.56 141 ALA A CA 1
ATOM 1085 C C . ALA A 1 141 ? -13.641 9.133 16.016 1 84.56 141 ALA A C 1
ATOM 1087 O O . ALA A 1 141 ? -13.562 9.914 15.055 1 84.56 141 ALA A O 1
ATOM 1088 N N . ARG A 1 142 ? -13.508 7.824 15.805 1 82 142 ARG A N 1
ATOM 1089 C CA . ARG A 1 142 ? -13.172 7.242 14.508 1 82 142 ARG A CA 1
ATOM 1090 C C . ARG A 1 142 ? -14.266 7.52 13.484 1 82 142 ARG A C 1
ATOM 1092 O O . ARG A 1 142 ? -14.008 7.543 12.281 1 82 142 ARG A O 1
ATOM 1099 N N . THR A 1 143 ? -15.43 7.684 14.031 1 75.25 143 THR A N 1
ATOM 1100 C CA . THR A 1 143 ? -16.562 7.879 13.133 1 75.25 143 THR A CA 1
ATOM 1101 C C . THR A 1 143 ? -16.766 9.367 12.836 1 75.25 143 THR A C 1
ATOM 1103 O O . THR 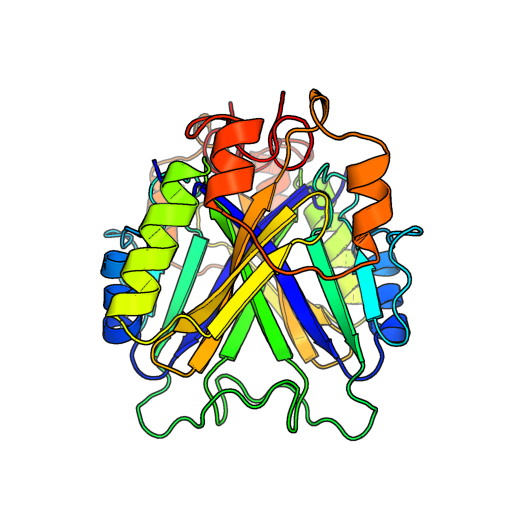A 1 143 ? -17.578 9.727 11.992 1 75.25 143 THR A O 1
ATOM 1106 N N . ARG A 1 144 ? -15.883 10.094 13.609 1 77.44 144 ARG A N 1
ATOM 1107 C CA . ARG A 1 144 ? -15.953 11.547 13.43 1 77.44 144 ARG A CA 1
ATOM 1108 C C . ARG A 1 144 ? -14.641 12.086 12.859 1 77.44 144 ARG A C 1
ATOM 1110 O O . ARG A 1 144 ? -13.562 11.703 13.305 1 77.44 144 ARG A O 1
ATOM 1117 N N . ILE A 1 145 ? -14.703 12.641 11.609 1 76.81 145 ILE A N 1
ATOM 1118 C CA . ILE A 1 145 ? -13.516 13.297 11.078 1 76.81 145 ILE A CA 1
ATOM 1119 C C . ILE A 1 145 ? -13.406 14.711 11.648 1 76.81 145 ILE A C 1
ATOM 1121 O O . ILE A 1 145 ? -14.281 15.547 11.414 1 76.81 145 ILE A O 1
ATOM 1125 N N . GLY A 1 146 ? -12.289 14.836 12.57 1 87.19 146 GLY A N 1
ATOM 1126 C CA . GLY A 1 146 ? -12.078 16.172 13.125 1 87.19 146 GLY A CA 1
ATOM 1127 C C . GLY A 1 146 ? -10.852 16.859 12.562 1 87.19 146 GLY A C 1
ATOM 1128 O O . GLY A 1 146 ? -10.133 16.281 11.742 1 87.19 146 GLY A O 1
ATOM 1129 N N . ARG A 1 147 ? -10.719 18.109 12.969 1 91.5 147 ARG A N 1
ATOM 1130 C CA . ARG A 1 147 ? -9.539 18.875 12.586 1 91.5 147 ARG A CA 1
ATOM 1131 C C . ARG A 1 147 ? -8.312 18.422 13.383 1 91.5 147 ARG A C 1
ATOM 1133 O O . ARG A 1 147 ? -8.391 18.25 14.602 1 91.5 147 ARG A O 1
ATOM 1140 N N . LEU A 1 148 ? -7.238 18.312 12.688 1 95.75 148 LEU A N 1
ATOM 1141 C CA . LEU A 1 148 ? -6.023 17.875 13.367 1 95.75 148 LEU A CA 1
ATOM 1142 C C . LEU A 1 148 ? -5.375 19.031 14.125 1 95.75 148 LEU A C 1
ATOM 1144 O O . LEU A 1 148 ? -5.102 20.078 13.547 1 95.75 148 LEU A O 1
ATOM 1148 N N . ASP A 1 149 ? -5.145 18.875 15.383 1 95.56 149 ASP A N 1
ATOM 1149 C CA . ASP A 1 149 ? -4.363 19.75 16.25 1 95.56 149 ASP A CA 1
ATOM 1150 C C . ASP A 1 149 ? -3.018 19.125 16.609 1 95.56 149 ASP A C 1
ATOM 1152 O O . ASP A 1 149 ? -2.859 18.562 17.688 1 95.56 149 ASP A O 1
ATOM 1156 N N . LEU A 1 150 ? -2.057 19.344 15.742 1 95.5 150 LEU A N 1
ATOM 1157 C CA . LEU A 1 150 ? -0.781 18.641 15.875 1 95.5 150 LEU A CA 1
ATOM 1158 C C . LEU A 1 150 ? -0.07 19.062 17.156 1 95.5 150 LEU A C 1
ATOM 1160 O O . LEU A 1 150 ? 0.421 18.219 17.906 1 95.5 150 LEU A O 1
ATOM 1164 N N . PRO A 1 151 ? 0.01 20.375 17.484 1 95.31 151 PRO A N 1
ATOM 1165 C CA . PRO A 1 151 ? 0.622 20.75 18.766 1 95.31 151 PRO A CA 1
ATOM 1166 C C . PRO A 1 151 ? -0.061 20.078 19.969 1 95.31 151 PRO A C 1
ATOM 1168 O O . PRO A 1 151 ? 0.61 19.672 20.906 1 95.31 151 PRO A O 1
ATOM 1171 N N . GLY A 1 152 ? -1.368 19.953 19.922 1 96.5 152 GLY A N 1
ATOM 1172 C CA . GLY A 1 152 ? -2.098 19.281 20.984 1 96.5 152 GLY A CA 1
ATOM 1173 C C . GLY A 1 152 ? -1.765 17.797 21.094 1 96.5 152 GLY A C 1
ATOM 1174 O O . GLY A 1 152 ? -1.649 17.266 22.203 1 96.5 152 GLY A O 1
ATOM 1175 N N . GLU A 1 153 ? -1.614 17.109 19.953 1 97.12 153 GLU A N 1
ATOM 1176 C CA . GLU A 1 153 ? -1.24 15.695 19.953 1 97.12 153 GLU A CA 1
ATOM 1177 C C . GLU A 1 153 ? 0.16 15.5 20.531 1 97.12 153 GLU A C 1
ATOM 1179 O O . GLU A 1 153 ? 0.396 14.562 21.297 1 97.12 153 GLU A O 1
ATOM 1184 N N . VAL A 1 154 ? 1.07 16.391 20.172 1 97.25 154 VAL A N 1
ATOM 1185 C CA . VAL A 1 154 ? 2.438 16.328 20.688 1 97.25 154 VAL A CA 1
ATOM 1186 C C . VAL A 1 154 ? 2.438 16.531 22.203 1 97.25 154 VAL A C 1
ATOM 1188 O O . VAL A 1 154 ? 3.184 15.859 22.922 1 97.25 154 VAL A O 1
ATOM 1191 N N . ALA A 1 155 ? 1.648 17.453 22.688 1 97.69 155 ALA A N 1
ATOM 1192 C CA . ALA A 1 155 ? 1.543 17.688 24.125 1 97.69 155 ALA A CA 1
ATOM 1193 C C . ALA A 1 155 ? 1.03 16.438 24.844 1 97.69 155 ALA A C 1
ATOM 1195 O O . ALA A 1 155 ? 1.494 16.109 25.938 1 97.69 155 ALA A O 1
ATOM 1196 N N . ARG A 1 156 ? 0.112 15.734 24.219 1 97.38 156 ARG A N 1
ATOM 1197 C CA . ARG A 1 156 ? -0.526 14.578 24.828 1 97.38 156 ARG A CA 1
ATOM 1198 C C . ARG A 1 156 ? 0.401 13.367 24.812 1 97.38 156 ARG A C 1
ATOM 1200 O O . ARG A 1 156 ? 0.529 12.656 25.812 1 97.38 156 ARG A O 1
ATOM 1207 N N . PHE A 1 157 ? 1.115 13.141 23.688 1 97.81 157 PHE A N 1
ATOM 1208 C CA . PHE A 1 157 ? 1.787 11.867 23.5 1 97.81 157 PHE A CA 1
ATOM 1209 C C . PHE A 1 157 ? 3.301 12.031 23.547 1 97.81 157 PHE A C 1
ATOM 1211 O O . PHE A 1 157 ? 4.039 11.055 23.656 1 97.81 157 PHE A O 1
ATOM 1218 N N . GLY A 1 158 ? 3.762 13.219 23.578 1 97.5 158 GLY A N 1
ATOM 1219 C CA . GLY A 1 158 ? 5.172 13.469 23.328 1 97.5 158 GLY A CA 1
ATOM 1220 C C . GLY A 1 158 ? 5.547 13.375 21.859 1 97.5 158 GLY A C 1
ATOM 1221 O O . GLY A 1 158 ? 4.859 12.711 21.078 1 97.5 158 GLY A O 1
ATOM 1222 N N . PRO A 1 159 ? 6.586 13.984 21.484 1 96.69 159 PRO A N 1
ATOM 1223 C CA . PRO A 1 159 ? 6.926 14.094 20.062 1 96.69 159 PRO A CA 1
ATOM 1224 C C . PRO A 1 159 ? 7.469 12.789 19.484 1 96.69 159 PRO A C 1
ATOM 1226 O O . PRO A 1 159 ? 7.402 12.578 18.266 1 96.69 159 PRO A O 1
ATOM 1229 N N . ASP A 1 160 ? 7.957 11.805 20.344 1 97.19 160 ASP A N 1
ATOM 1230 C CA . ASP A 1 160 ? 8.773 10.727 19.797 1 97.19 160 ASP A CA 1
ATOM 1231 C C . ASP A 1 160 ? 8.133 9.367 20.078 1 97.19 160 ASP A C 1
ATOM 1233 O O . ASP A 1 160 ? 8.797 8.328 19.953 1 97.19 160 ASP A O 1
ATOM 1237 N N . LEU A 1 161 ? 6.832 9.344 20.5 1 97 161 LEU A N 1
ATOM 1238 C CA . LEU A 1 161 ? 6.137 8.078 20.703 1 97 161 LEU A CA 1
ATOM 1239 C C . LEU A 1 161 ? 5.977 7.324 19.391 1 97 161 LEU A C 1
ATOM 1241 O O . LEU A 1 161 ? 5.41 7.859 18.438 1 97 161 LEU A O 1
ATOM 1245 N N . PRO A 1 162 ? 6.445 6.047 19.344 1 97.31 162 PRO A N 1
ATOM 1246 C CA . PRO A 1 162 ? 6.359 5.305 18.078 1 97.31 162 PRO A CA 1
ATOM 1247 C C . PRO A 1 162 ? 4.918 5.043 17.656 1 97.31 162 PRO A C 1
ATOM 1249 O O . PRO A 1 162 ? 4.07 4.707 18.484 1 97.31 162 PRO A O 1
ATOM 1252 N N . SER A 1 163 ? 4.719 5.191 16.422 1 98.06 163 SER A N 1
ATOM 1253 C CA . SER A 1 163 ? 3.404 5.023 15.812 1 98.06 163 SER A CA 1
ATOM 1254 C C . SER A 1 163 ? 2.965 3.562 15.844 1 98.06 163 SER A C 1
ATOM 1256 O O . SER A 1 163 ? 3.768 2.662 15.586 1 98.06 163 SER A O 1
ATOM 1258 N N . GLY A 1 164 ? 1.755 3.293 16.141 1 97.38 164 GLY A N 1
ATOM 1259 C CA . GLY A 1 164 ? 1.016 2.084 15.812 1 97.38 164 GLY A CA 1
ATOM 1260 C C . GLY A 1 164 ? 1.522 0.856 16.547 1 97.38 164 GLY A C 1
ATOM 1261 O O . GLY A 1 164 ? 1.233 -0.274 16.141 1 97.38 164 GLY A O 1
ATOM 1262 N N . VAL A 1 165 ? 2.365 1.017 17.594 1 96.81 165 VAL A N 1
ATOM 1263 C CA . VAL A 1 165 ? 2.828 -0.138 18.359 1 96.81 165 VAL A CA 1
ATOM 1264 C C . VAL A 1 165 ? 1.63 -0.963 18.812 1 96.81 165 VAL A C 1
ATOM 1266 O O . VAL A 1 165 ? 0.69 -0.427 19.406 1 96.81 165 VAL A O 1
ATOM 1269 N N . GLY A 1 166 ? 1.646 -2.279 18.5 1 95.56 166 GLY A N 1
ATOM 1270 C CA . GLY A 1 166 ? 0.546 -3.164 18.844 1 95.56 166 GLY A CA 1
ATOM 1271 C C . GLY A 1 166 ? -0.566 -3.172 17.812 1 95.56 166 GLY A C 1
ATOM 1272 O O . GLY A 1 166 ? -1.572 -3.865 17.984 1 95.56 166 GLY A O 1
ATOM 1273 N N . ILE A 1 167 ? -0.491 -2.42 16.719 1 95.62 167 ILE A N 1
ATOM 1274 C CA . ILE A 1 167 ? -1.486 -2.334 15.656 1 95.62 167 ILE A CA 1
ATOM 1275 C C . ILE A 1 167 ? -0.82 -2.576 14.305 1 95.62 167 ILE A C 1
ATOM 1277 O O . ILE A 1 167 ? -0.911 -3.674 13.75 1 95.62 167 ILE A O 1
ATOM 1281 N N . SER A 1 168 ? -0.046 -1.638 13.789 1 94.19 168 SER A N 1
ATOM 1282 C CA . SER A 1 168 ? 0.611 -1.748 12.484 1 94.19 168 SER A CA 1
ATOM 1283 C C . SER A 1 168 ? 2.027 -2.293 12.633 1 94.19 168 SER A C 1
ATOM 1285 O O . SER A 1 168 ? 2.666 -2.646 11.633 1 94.19 168 SER A O 1
ATOM 1287 N N . ARG A 1 169 ? 2.547 -2.324 13.883 1 90.94 169 ARG A N 1
ATOM 1288 C CA . ARG A 1 169 ? 3.836 -2.951 14.148 1 90.94 169 ARG A CA 1
ATOM 1289 C C . ARG A 1 169 ? 3.811 -3.711 15.469 1 90.94 169 ARG A C 1
A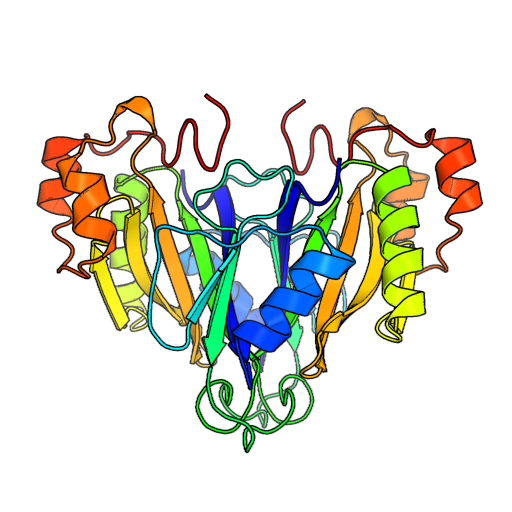TOM 1291 O O . ARG A 1 169 ? 2.994 -3.418 16.344 1 90.94 169 ARG A O 1
ATOM 1298 N N . PRO A 1 170 ? 4.664 -4.609 15.57 1 85.25 170 PRO A N 1
ATOM 1299 C CA . PRO A 1 170 ? 4.656 -5.445 16.766 1 85.25 170 PRO A CA 1
ATOM 1300 C C . PRO A 1 170 ? 4.93 -4.648 18.047 1 85.25 170 PRO A C 1
ATOM 1302 O O . PRO A 1 170 ? 5.637 -3.637 18 1 85.25 170 PRO A O 1
ATOM 1305 N N . ALA A 1 171 ? 4.434 -5.141 19.141 1 84.94 171 ALA A N 1
ATOM 1306 C CA . ALA A 1 171 ? 4.711 -4.574 20.453 1 84.94 171 ALA A CA 1
ATOM 1307 C C . ALA A 1 171 ? 6.105 -4.961 20.938 1 84.94 171 ALA A C 1
ATOM 1309 O O . ALA A 1 171 ? 6.605 -6.039 20.609 1 84.94 171 ALA A O 1
ATOM 1310 N N . MET B 1 1 ? 14.641 9.273 11.398 1 78.44 1 MET B N 1
ATOM 1311 C CA . MET B 1 1 ? 13.266 8.875 11.656 1 78.44 1 MET B CA 1
ATOM 1312 C C . MET B 1 1 ? 12.32 9.469 10.625 1 78.44 1 MET B C 1
ATOM 1314 O O . MET B 1 1 ? 12.453 10.633 10.25 1 78.44 1 MET B O 1
ATOM 1318 N N . GLY B 1 2 ? 11.547 8.719 9.906 1 95.12 2 GLY B N 1
ATOM 1319 C CA . GLY B 1 2 ? 10.648 9.1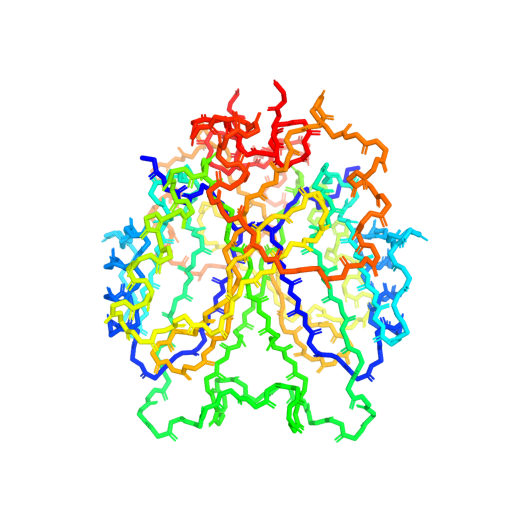09 8.836 1 95.12 2 GLY B CA 1
ATOM 1320 C C . GLY B 1 2 ? 9.531 8.102 8.602 1 95.12 2 GLY B C 1
ATOM 1321 O O . GLY B 1 2 ? 8.898 7.637 9.547 1 95.12 2 GLY B O 1
ATOM 1322 N N . VAL B 1 3 ? 9.266 7.879 7.406 1 97.69 3 VAL B N 1
ATOM 1323 C CA . VAL B 1 3 ? 8.266 6.891 7.004 1 97.69 3 VAL B CA 1
ATOM 1324 C C . VAL B 1 3 ? 8.836 5.484 7.168 1 97.69 3 VAL B C 1
ATOM 1326 O O . VAL B 1 3 ? 9.953 5.207 6.727 1 97.69 3 VAL B O 1
ATOM 1329 N N . HIS B 1 4 ? 8.039 4.551 7.781 1 95.19 4 HIS B N 1
ATOM 1330 C CA . HIS B 1 4 ? 8.617 3.23 8 1 95.19 4 HIS B CA 1
ATOM 1331 C C . HIS B 1 4 ? 7.875 2.164 7.207 1 95.19 4 HIS B C 1
ATOM 1333 O O . HIS B 1 4 ? 8.367 1.044 7.051 1 95.19 4 HIS B O 1
ATOM 1339 N N . ARG B 1 5 ? 6.703 2.523 6.613 1 96.56 5 ARG B N 1
ATOM 1340 C CA . ARG B 1 5 ? 6.035 1.521 5.789 1 96.56 5 ARG B CA 1
ATOM 1341 C C . ARG B 1 5 ? 4.887 2.139 4.996 1 96.56 5 ARG B C 1
ATOM 1343 O O . ARG B 1 5 ? 4.391 3.211 5.348 1 96.56 5 ARG B O 1
ATOM 1350 N N . LEU B 1 6 ? 4.477 1.463 3.93 1 98.44 6 LEU B N 1
ATOM 1351 C CA . LEU B 1 6 ? 3.164 1.629 3.312 1 98.44 6 LEU B CA 1
ATOM 1352 C C . LEU B 1 6 ? 2.076 0.988 4.168 1 98.44 6 LEU B C 1
ATOM 1354 O O . LEU B 1 6 ? 2.049 -0.233 4.328 1 98.44 6 LEU B O 1
ATOM 1358 N N . ASN B 1 7 ? 1.215 1.774 4.707 1 98.5 7 ASN B N 1
ATOM 1359 C CA . ASN B 1 7 ? 0.291 1.296 5.73 1 98.5 7 ASN B CA 1
ATOM 1360 C C . ASN B 1 7 ? -0.978 0.715 5.113 1 98.5 7 ASN B C 1
ATOM 1362 O O . ASN B 1 7 ? -1.394 -0.391 5.461 1 98.5 7 ASN B O 1
ATOM 1366 N N . HIS B 1 8 ? -1.683 1.48 4.293 1 98.69 8 HIS B N 1
ATOM 1367 C CA . HIS B 1 8 ? -2.902 1.032 3.631 1 98.69 8 HIS B CA 1
ATOM 1368 C C . HIS B 1 8 ? -3.117 1.766 2.312 1 98.69 8 HIS B C 1
ATOM 1370 O O . HIS B 1 8 ? -2.361 2.68 1.975 1 98.69 8 HIS B O 1
ATOM 1376 N N . ALA B 1 9 ? -4.059 1.271 1.57 1 98.88 9 ALA B N 1
ATOM 1377 C CA . ALA B 1 9 ? -4.5 1.92 0.339 1 98.88 9 ALA B CA 1
ATOM 1378 C C . ALA B 1 9 ? -6.023 2.043 0.298 1 98.88 9 ALA B C 1
ATOM 1380 O O . ALA B 1 9 ? -6.73 1.255 0.926 1 98.88 9 ALA B O 1
ATOM 1381 N N . VAL B 1 10 ? -6.453 3.041 -0.361 1 98.75 10 VAL B N 1
ATOM 1382 C CA . VAL B 1 10 ? -7.879 3.223 -0.608 1 98.75 10 VAL B CA 1
ATOM 1383 C C . VAL B 1 10 ? -8.141 3.305 -2.111 1 98.75 10 VAL B C 1
ATOM 1385 O O . VAL B 1 10 ? -7.43 4.012 -2.83 1 98.75 10 VAL B O 1
ATOM 1388 N N . LEU B 1 11 ? -9.133 2.596 -2.551 1 98.88 11 LEU B N 1
ATOM 1389 C CA . LEU B 1 11 ? -9.484 2.518 -3.965 1 98.88 11 LEU B CA 1
ATOM 1390 C C . LEU B 1 11 ? -10.898 3.035 -4.207 1 98.88 11 LEU B C 1
ATOM 1392 O O . LEU B 1 11 ? -11.773 2.883 -3.352 1 98.88 11 LEU B O 1
ATOM 1396 N N . TYR B 1 12 ? -11.055 3.664 -5.344 1 98.88 12 TYR B N 1
ATOM 1397 C CA . TYR B 1 12 ? -12.375 3.859 -5.922 1 98.88 12 TYR B CA 1
ATOM 1398 C C . TYR B 1 12 ? -12.781 2.662 -6.777 1 98.88 12 TYR B C 1
ATOM 1400 O O . TYR B 1 12 ? -12.047 2.271 -7.691 1 98.88 12 TYR B O 1
ATOM 1408 N N . VAL B 1 13 ? -13.906 2.123 -6.5 1 98.88 13 VAL B N 1
ATOM 1409 C CA . VAL B 1 13 ? -14.438 0.975 -7.23 1 98.88 13 VAL B CA 1
ATOM 1410 C C . VAL B 1 13 ? -15.891 1.227 -7.602 1 98.88 13 VAL B C 1
ATOM 1412 O O . VAL B 1 13 ? -16.516 2.166 -7.098 1 98.88 13 VAL B O 1
ATOM 1415 N N . ARG B 1 14 ? -16.453 0.393 -8.523 1 98.81 14 ARG B N 1
ATOM 1416 C CA . ARG B 1 14 ? -17.828 0.616 -8.961 1 98.81 14 ARG B CA 1
ATOM 1417 C C . ARG B 1 14 ? -18.812 0.31 -7.836 1 98.81 14 ARG B C 1
ATOM 1419 O O . ARG B 1 14 ? -19.781 1.048 -7.633 1 98.81 14 ARG B O 1
ATOM 1426 N N . ASP B 1 15 ? -18.594 -0.758 -7.109 1 98.75 15 ASP B N 1
ATOM 1427 C CA . ASP B 1 15 ? -19.422 -1.232 -6.004 1 98.75 15 ASP B CA 1
ATOM 1428 C C . ASP B 1 15 ? -18.562 -1.841 -4.898 1 98.75 15 ASP B C 1
ATOM 1430 O O . ASP B 1 15 ? -18.047 -2.949 -5.047 1 98.75 15 ASP B O 1
ATOM 1434 N N . ALA B 1 16 ? -18.5 -1.141 -3.787 1 98.56 16 ALA B N 1
ATOM 1435 C CA . ALA B 1 16 ? -17.609 -1.511 -2.701 1 98.56 16 ALA B CA 1
ATOM 1436 C C . ALA B 1 16 ? -17.938 -2.891 -2.148 1 98.56 16 ALA B C 1
ATOM 1438 O O . ALA B 1 16 ? -17.047 -3.686 -1.846 1 98.56 16 ALA B O 1
ATOM 1439 N N . ASP B 1 17 ? -19.188 -3.182 -2.012 1 98.12 17 ASP B N 1
ATOM 1440 C CA . ASP B 1 17 ? -19.594 -4.473 -1.467 1 98.12 17 ASP B CA 1
ATOM 1441 C C . ASP B 1 17 ? -19.219 -5.613 -2.404 1 98.12 17 ASP B C 1
ATOM 1443 O O . ASP B 1 17 ? -18.75 -6.668 -1.955 1 98.12 17 ASP B O 1
ATOM 1447 N N . ARG B 1 18 ? -19.438 -5.406 -3.67 1 98.38 18 ARG B N 1
ATOM 1448 C CA . ARG B 1 18 ? -19.062 -6.418 -4.656 1 98.38 18 ARG B CA 1
ATOM 1449 C C . ARG B 1 18 ? -17.562 -6.68 -4.629 1 98.38 18 ARG B C 1
ATOM 1451 O O . ARG B 1 18 ? -17.125 -7.832 -4.617 1 98.38 18 ARG B O 1
ATOM 1458 N N . THR B 1 19 ? -16.781 -5.641 -4.66 1 98.75 19 THR B N 1
ATOM 1459 C CA . THR B 1 19 ? -15.328 -5.789 -4.629 1 98.75 19 THR B CA 1
ATOM 1460 C C . THR B 1 19 ? -14.883 -6.418 -3.312 1 98.75 19 THR B C 1
ATOM 1462 O O . THR B 1 19 ? -13.984 -7.262 -3.297 1 98.75 19 THR B O 1
ATOM 1465 N N . ALA B 1 20 ? -15.5 -6.008 -2.219 1 98.62 20 ALA B N 1
ATOM 1466 C CA . ALA B 1 20 ? -15.172 -6.59 -0.921 1 98.62 20 ALA B CA 1
ATOM 1467 C C . ALA B 1 20 ? -15.422 -8.094 -0.917 1 98.62 20 ALA B C 1
ATOM 1469 O O . ALA B 1 20 ? -14.625 -8.859 -0.362 1 98.62 20 ALA B O 1
ATOM 1470 N N . THR B 1 21 ? -16.5 -8.523 -1.48 1 98.69 21 THR B N 1
ATOM 1471 C CA . THR B 1 21 ? -16.797 -9.945 -1.568 1 98.69 21 THR B CA 1
ATOM 1472 C C . THR B 1 21 ? -15.688 -10.695 -2.303 1 98.69 21 THR B C 1
ATOM 1474 O O . THR B 1 21 ? -15.289 -11.781 -1.89 1 98.69 21 THR B O 1
ATOM 1477 N N . PHE B 1 22 ? -15.203 -10.109 -3.35 1 98.88 22 PHE B N 1
ATOM 1478 C CA . PHE B 1 22 ? -14.078 -10.695 -4.074 1 98.88 22 PHE B CA 1
ATOM 1479 C C . PHE B 1 22 ? -12.875 -10.883 -3.154 1 98.88 22 PHE B C 1
ATOM 1481 O O . PHE B 1 22 ? -12.281 -11.961 -3.115 1 98.88 22 PHE B O 1
ATOM 1488 N N . TYR B 1 23 ? -12.445 -9.883 -2.406 1 98.81 23 TYR B N 1
ATOM 1489 C CA . TYR B 1 23 ? -11.281 -9.945 -1.528 1 98.81 23 TYR B CA 1
ATOM 1490 C C . TYR B 1 23 ? -11.516 -10.922 -0.382 1 98.81 23 TYR B C 1
ATOM 1492 O O . TYR B 1 23 ? -10.57 -11.539 0.117 1 98.81 23 TYR B O 1
ATOM 1500 N N . GLU B 1 24 ? -12.773 -11.039 0.057 1 98.5 24 GLU B N 1
ATOM 1501 C CA . GLU B 1 24 ? -13.102 -12.047 1.057 1 98.5 24 GLU B CA 1
ATOM 1502 C C . GLU B 1 24 ? -12.898 -13.461 0.509 1 98.5 24 GLU B C 1
ATOM 1504 O O . GLU B 1 24 ? -12.273 -14.297 1.159 1 98.5 24 GLU B O 1
ATOM 1509 N N . GLU B 1 25 ? -13.367 -13.672 -0.66 1 98.25 25 GLU B N 1
ATOM 1510 C CA . GLU B 1 25 ? -13.383 -15.016 -1.229 1 98.25 25 GLU B CA 1
ATOM 1511 C C . GLU B 1 25 ? -11.992 -15.438 -1.683 1 98.25 25 GLU B C 1
ATOM 1513 O O . GLU B 1 25 ? -11.594 -16.594 -1.506 1 98.25 25 GLU B O 1
ATOM 1518 N N . VAL B 1 26 ? -11.266 -14.523 -2.199 1 98.31 26 VAL B N 1
ATOM 1519 C CA . VAL B 1 26 ? -9.977 -14.875 -2.799 1 98.31 26 VAL B CA 1
ATOM 1520 C C . VAL B 1 26 ? -8.875 -14.789 -1.749 1 98.31 26 VAL B C 1
ATOM 1522 O O . VAL B 1 26 ? -7.957 -15.609 -1.737 1 98.31 26 VAL B O 1
ATOM 1525 N N . PHE B 1 27 ? -8.969 -13.781 -0.825 1 98.5 27 PHE B N 1
ATOM 1526 C CA . PHE B 1 27 ? -7.832 -13.477 0.038 1 98.5 27 PHE B CA 1
ATOM 1527 C C . PHE B 1 27 ? -8.203 -13.672 1.504 1 98.5 27 PHE B C 1
ATOM 1529 O O . PHE B 1 27 ? -7.34 -13.578 2.383 1 98.5 27 PHE B O 1
ATOM 1536 N N . ASP B 1 28 ? -9.469 -13.891 1.819 1 98.44 28 ASP B N 1
ATOM 1537 C CA . ASP B 1 28 ? -9.969 -14.039 3.184 1 98.44 28 ASP B CA 1
ATOM 1538 C C . ASP B 1 28 ? -9.844 -12.727 3.955 1 98.44 28 ASP B C 1
ATOM 1540 O O . ASP B 1 28 ? -9.617 -12.734 5.164 1 98.44 28 ASP B O 1
ATOM 1544 N N . PHE B 1 29 ? -9.875 -11.641 3.209 1 98.69 29 PHE B N 1
ATOM 1545 C CA . PHE B 1 29 ? -9.938 -10.367 3.908 1 98.69 29 PHE B CA 1
ATOM 1546 C C . PHE B 1 29 ? -11.203 -10.273 4.754 1 98.69 29 PHE B C 1
ATOM 1548 O O . PHE B 1 29 ? -12.188 -10.969 4.48 1 98.69 29 PHE B O 1
ATOM 1555 N N . ARG B 1 30 ? -11.133 -9.43 5.797 1 97.81 30 ARG B N 1
ATOM 1556 C CA . ARG B 1 30 ? -12.281 -9.227 6.676 1 97.81 30 ARG B CA 1
ATOM 1557 C C . ARG B 1 30 ? -12.742 -7.773 6.645 1 97.81 30 ARG B C 1
ATOM 1559 O O . ARG B 1 30 ? -11.914 -6.855 6.668 1 97.81 30 ARG B O 1
ATOM 1566 N N . ARG B 1 31 ? -14 -7.605 6.637 1 96.88 31 ARG B N 1
ATOM 1567 C CA . ARG B 1 31 ? -14.57 -6.27 6.754 1 96.88 31 ARG B CA 1
ATOM 1568 C C . ARG B 1 31 ? -14.445 -5.746 8.18 1 96.88 31 ARG B C 1
ATOM 1570 O O . ARG B 1 31 ? -14.602 -6.504 9.141 1 96.88 31 ARG B O 1
ATOM 1577 N N . ASP B 1 32 ? -14.164 -4.512 8.273 1 90.81 32 ASP B N 1
ATOM 1578 C CA . ASP B 1 32 ? -14.234 -3.869 9.578 1 90.81 32 ASP B CA 1
ATOM 1579 C C . ASP B 1 32 ? -15.688 -3.621 9.984 1 90.81 32 ASP B C 1
ATOM 1581 O O . ASP B 1 32 ? -16.375 -2.787 9.391 1 90.81 32 ASP B O 1
ATOM 1585 N N . PRO B 1 33 ? -16.172 -4.191 11.016 1 82.38 33 PRO B N 1
ATOM 1586 C CA . PRO B 1 33 ? -17.594 -4.047 11.383 1 82.38 33 PRO B CA 1
ATOM 1587 C C . PRO B 1 33 ? -17.891 -2.705 12.047 1 82.38 33 PRO B C 1
ATOM 1589 O O . PRO B 1 33 ? -19.047 -2.307 12.141 1 82.38 33 PRO B O 1
ATOM 1592 N N . LEU B 1 34 ? -16.844 -2.045 12.445 1 79.38 34 LEU B N 1
ATOM 1593 C CA . LEU B 1 34 ? -17.062 -0.82 13.211 1 79.38 34 LEU B CA 1
ATOM 1594 C C . LEU B 1 34 ? -17 0.405 12.305 1 79.38 34 LEU B C 1
ATOM 1596 O O . LEU B 1 34 ? -17.484 1.478 12.664 1 79.38 34 LEU B O 1
ATOM 1600 N N . MET B 1 35 ? -16.391 0.222 11.211 1 80.75 35 MET B N 1
ATOM 1601 C CA . MET B 1 35 ? -16.297 1.342 10.281 1 80.75 35 MET B CA 1
ATOM 1602 C C . MET B 1 35 ? -17.391 1.265 9.227 1 80.75 35 MET B C 1
ATOM 1604 O O . MET B 1 35 ? -17.172 0.766 8.125 1 80.75 35 MET B O 1
ATOM 1608 N N . VAL B 1 36 ? -18.5 1.834 9.602 1 78.88 36 VAL B N 1
ATOM 1609 C CA . VAL B 1 36 ? -19.656 1.767 8.711 1 78.88 36 VAL B CA 1
ATOM 1610 C C . VAL B 1 36 ? -19.875 3.119 8.031 1 78.88 36 VAL B C 1
ATOM 1612 O O . VAL B 1 36 ? -20.375 4.059 8.656 1 78.88 36 VAL B O 1
ATOM 1615 N N . ILE B 1 37 ? -19.422 3.285 6.875 1 84.38 37 ILE B N 1
ATOM 1616 C CA . ILE B 1 37 ? -19.594 4.445 6.004 1 84.38 37 ILE B CA 1
ATOM 1617 C C . ILE B 1 37 ? -20.375 4.039 4.754 1 84.38 37 ILE B C 1
ATOM 1619 O O . ILE B 1 37 ? -19.969 3.135 4.023 1 84.38 37 ILE B O 1
ATOM 1623 N N . PRO B 1 38 ? -21.531 4.727 4.59 1 90.19 38 PRO B N 1
ATOM 1624 C CA . PRO B 1 38 ? -22.297 4.359 3.396 1 90.19 38 PRO B CA 1
ATOM 1625 C C . PRO B 1 38 ? -21.469 4.418 2.117 1 90.19 38 PRO B C 1
ATOM 1627 O O . PRO B 1 38 ? -20.781 5.414 1.872 1 90.19 38 PRO B O 1
ATOM 1630 N N . GLY B 1 39 ? -21.469 3.336 1.396 1 95.38 39 GLY B N 1
ATOM 1631 C CA . GLY B 1 39 ? -20.797 3.287 0.11 1 95.38 39 GLY B CA 1
ATOM 1632 C C . GLY B 1 39 ? -19.328 2.967 0.223 1 95.38 39 GLY B C 1
ATOM 1633 O O . GLY B 1 39 ? -18.594 3.039 -0.765 1 95.38 39 GLY B O 1
ATOM 1634 N N . ALA B 1 40 ? -18.922 2.65 1.408 1 96.56 40 ALA B N 1
ATOM 1635 C CA . ALA B 1 40 ? -17.516 2.32 1.599 1 96.56 40 ALA B CA 1
ATOM 1636 C C . ALA B 1 40 ? -17.344 1.061 2.447 1 96.56 40 ALA B C 1
ATOM 1638 O O . ALA B 1 40 ? -18.219 0.737 3.256 1 96.56 40 ALA B O 1
ATOM 1639 N N . VAL B 1 41 ? -16.312 0.338 2.232 1 97.75 41 VAL B N 1
ATOM 1640 C CA . VAL B 1 41 ? -15.945 -0.838 3.012 1 97.75 41 VAL B CA 1
ATOM 1641 C C . VAL B 1 41 ? -14.461 -0.775 3.365 1 97.75 41 VAL B C 1
ATOM 1643 O O . VAL B 1 41 ? -13.625 -0.512 2.5 1 97.75 41 VAL B O 1
ATOM 1646 N N . PHE B 1 42 ? -14.133 -0.952 4.59 1 96.88 42 PHE B N 1
ATOM 1647 C CA . PHE B 1 42 ? -12.75 -1.072 5.043 1 96.88 42 PHE B CA 1
ATOM 1648 C C . PHE B 1 42 ? -12.438 -2.51 5.434 1 96.88 42 PHE B C 1
ATOM 1650 O O . PHE B 1 42 ? -13.258 -3.188 6.051 1 96.88 42 PHE B O 1
ATOM 1657 N N . MET B 1 43 ? -11.266 -2.957 5.062 1 98.12 43 MET B N 1
ATOM 1658 C CA . MET B 1 43 ? -10.945 -4.375 5.223 1 98.12 43 MET B CA 1
ATOM 1659 C C . MET B 1 43 ? -9.539 -4.555 5.785 1 98.12 43 MET B C 1
ATOM 1661 O O . MET B 1 43 ? -8.68 -3.691 5.609 1 98.12 43 MET B O 1
ATOM 1665 N N . THR B 1 44 ? -9.336 -5.664 6.414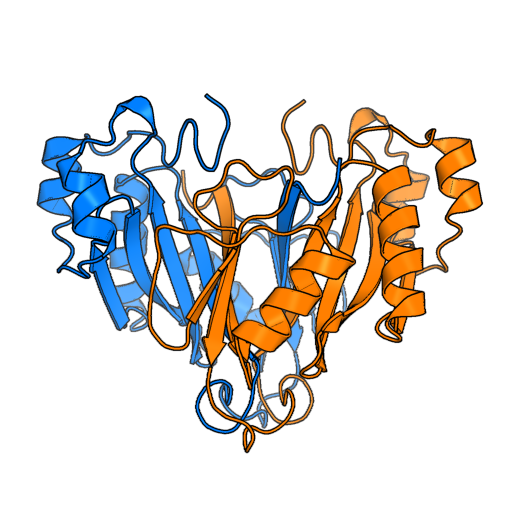 1 97.5 44 THR B N 1
ATOM 1666 C CA . THR B 1 44 ? -8.039 -6.102 6.914 1 97.5 44 THR B CA 1
ATOM 1667 C C . THR B 1 44 ? -7.699 -7.496 6.398 1 97.5 44 THR B C 1
ATOM 1669 O O . THR B 1 44 ? -8.562 -8.375 6.352 1 97.5 44 THR B O 1
ATOM 1672 N N . ALA B 1 45 ? -6.473 -7.68 5.973 1 98.12 45 ALA B N 1
ATOM 1673 C CA . ALA B 1 45 ? -6.016 -9 5.555 1 98.12 45 ALA B CA 1
ATOM 1674 C C . ALA B 1 45 ? -6.047 -9.984 6.715 1 98.12 45 ALA B C 1
ATOM 1676 O O . ALA B 1 45 ? -5.98 -9.586 7.883 1 98.12 45 ALA B O 1
ATOM 1677 N N . PRO B 1 46 ? -6.137 -11.297 6.453 1 97.25 46 PRO B N 1
ATOM 1678 C CA . PRO B 1 46 ? -6.391 -12.289 7.5 1 97.25 46 PRO B CA 1
ATOM 1679 C C . PRO B 1 46 ? -5.27 -12.359 8.531 1 97.25 46 PRO B C 1
ATOM 1681 O O . PRO B 1 46 ? -5.52 -12.641 9.703 1 97.25 46 PRO B O 1
ATOM 1684 N N . ASP B 1 47 ? -4.062 -12.102 8.148 1 95.56 47 ASP B N 1
ATOM 1685 C CA . ASP B 1 47 ? -2.959 -12.234 9.094 1 95.56 47 ASP B CA 1
ATOM 1686 C C . ASP B 1 47 ? -2.328 -10.875 9.391 1 95.56 47 ASP B C 1
ATOM 1688 O O . ASP B 1 47 ? -1.163 -10.797 9.781 1 95.56 47 ASP B O 1
ATOM 1692 N N . SER B 1 48 ? -3.096 -9.805 9.078 1 95.44 48 SER B N 1
ATOM 1693 C CA . SER B 1 48 ? -2.686 -8.445 9.43 1 95.44 48 SER B CA 1
ATOM 1694 C C . SER B 1 48 ? -3.207 -8.047 10.805 1 95.44 48 SER B C 1
ATOM 1696 O O . SER B 1 48 ? -4.324 -8.406 11.18 1 95.44 48 SER B O 1
ATOM 1698 N N . THR B 1 49 ? -2.422 -7.266 11.562 1 92.75 49 THR B N 1
ATOM 1699 C CA . THR B 1 49 ? -2.861 -6.707 12.836 1 92.75 49 THR B CA 1
ATOM 1700 C C . THR B 1 49 ? -3.146 -5.211 12.695 1 92.75 49 THR B C 1
ATOM 1702 O O . THR B 1 49 ? -3.398 -4.527 13.688 1 92.75 49 THR B O 1
ATOM 1705 N N . ASN B 1 50 ? -3.004 -4.668 11.453 1 94.75 50 ASN B N 1
ATOM 1706 C CA . ASN B 1 50 ? -3.236 -3.254 11.188 1 94.75 50 ASN B CA 1
ATOM 1707 C C . ASN B 1 50 ? -4.688 -2.863 11.453 1 94.75 50 ASN B C 1
ATOM 1709 O O . ASN B 1 50 ? -5.555 -3.729 11.578 1 94.75 50 ASN B O 1
ATOM 1713 N N . ASP B 1 51 ? -4.879 -1.558 11.672 1 92 51 ASP B N 1
ATOM 1714 C CA . ASP B 1 51 ? -6.246 -1.064 11.781 1 92 51 ASP B CA 1
ATOM 1715 C C . ASP B 1 51 ? -7.066 -1.427 10.547 1 92 51 ASP B C 1
ATOM 1717 O O . ASP B 1 51 ? -8.188 -1.93 10.664 1 92 51 ASP B O 1
ATOM 1721 N N . HIS B 1 52 ? -6.629 -1.177 9.406 1 95.5 52 HIS B N 1
ATOM 1722 C CA . HIS B 1 52 ? -7.133 -1.62 8.109 1 95.5 52 HIS B CA 1
ATOM 1723 C C . HIS B 1 52 ? -6.031 -1.592 7.059 1 95.5 52 HIS B C 1
ATOM 1725 O O . HIS B 1 52 ? -5.035 -0.881 7.211 1 95.5 52 HIS B O 1
ATOM 1731 N N . ASP B 1 53 ? -6.223 -2.4 6.035 1 98.25 53 ASP B N 1
ATOM 1732 C CA . ASP B 1 53 ? -5.211 -2.494 4.984 1 98.25 53 ASP B CA 1
ATOM 1733 C C . ASP B 1 53 ? -5.742 -1.941 3.664 1 98.25 53 ASP B C 1
ATOM 1735 O O . ASP B 1 53 ? -4.965 -1.486 2.82 1 98.25 53 ASP B O 1
ATOM 1739 N N . LEU B 1 54 ? -7.055 -2.045 3.482 1 98.75 54 LEU B N 1
ATOM 1740 C CA . LEU B 1 54 ? -7.688 -1.684 2.219 1 98.75 54 LEU B CA 1
ATOM 1741 C C . LEU B 1 54 ? -9.016 -0.968 2.457 1 98.75 54 LEU B C 1
ATOM 1743 O O . LEU B 1 54 ? -9.836 -1.432 3.246 1 98.75 54 LEU B O 1
ATOM 1747 N N . GLY B 1 55 ? -9.156 0.189 1.902 1 98.44 55 GLY B N 1
ATOM 1748 C CA . GLY B 1 55 ? -10.445 0.858 1.811 1 98.44 55 GLY B CA 1
ATOM 1749 C C . GLY B 1 55 ? -11.016 0.861 0.406 1 98.44 55 GLY B C 1
ATOM 1750 O O . GLY B 1 55 ? -10.273 1.012 -0.57 1 98.44 55 GLY B O 1
ATOM 1751 N N . LEU B 1 56 ? -12.312 0.718 0.361 1 98.75 56 LEU B N 1
ATOM 1752 C CA . LEU B 1 56 ? -13.031 0.714 -0.906 1 98.75 56 LEU B CA 1
ATOM 1753 C C . LEU B 1 56 ? -14.172 1.731 -0.887 1 98.75 56 LEU B C 1
ATOM 1755 O O . LEU B 1 56 ? -15.008 1.714 0.016 1 98.75 56 LEU B O 1
ATOM 1759 N N . PHE B 1 57 ? -14.18 2.592 -1.866 1 98.5 57 PHE B N 1
ATOM 1760 C CA . PHE B 1 57 ? -15.234 3.592 -1.997 1 98.5 57 PHE B CA 1
ATOM 1761 C C . PHE B 1 57 ? -16 3.406 -3.303 1 98.5 57 PHE B C 1
ATOM 1763 O O . PHE B 1 57 ? -15.398 3.365 -4.379 1 98.5 57 PHE B O 1
ATOM 1770 N N . SER B 1 58 ? -17.328 3.402 -3.227 1 98.62 58 SER B N 1
ATOM 1771 C CA . SER B 1 58 ? -18.188 3.24 -4.402 1 98.62 58 SER B CA 1
ATOM 1772 C C . SER B 1 58 ? -18.281 4.539 -5.195 1 98.62 58 SER B C 1
ATOM 1774 O O . SER B 1 58 ? -18.547 5.602 -4.629 1 98.62 58 SER B O 1
ATOM 1776 N N . VAL B 1 59 ? -18.062 4.301 -6.555 1 98.44 59 VAL B N 1
ATOM 1777 C CA . VAL B 1 59 ? -18.203 5.488 -7.387 1 98.44 59 VAL B CA 1
ATOM 1778 C C . VAL B 1 59 ? -19.297 5.254 -8.445 1 98.44 59 VAL B C 1
ATOM 1780 O O . VAL B 1 59 ? -19.547 6.121 -9.281 1 98.44 59 VAL B O 1
ATOM 1783 N N . GLY B 1 60 ? -19.875 4.102 -8.422 1 97.88 60 GLY B N 1
ATOM 1784 C CA . GLY B 1 60 ? -21.031 3.838 -9.273 1 97.88 60 GLY B CA 1
ATOM 1785 C C . GLY B 1 60 ? -20.688 3.004 -10.492 1 97.88 60 GLY B C 1
ATOM 1786 O O . GLY B 1 60 ? -19.531 2.943 -10.914 1 97.88 60 GLY B O 1
ATOM 1787 N N . ASP B 1 61 ? -21.703 2.473 -11.148 1 96.75 61 ASP B N 1
ATOM 1788 C CA . ASP B 1 61 ? -21.578 1.456 -12.188 1 96.75 61 ASP B CA 1
ATOM 1789 C C . ASP B 1 61 ? -21.109 2.074 -13.5 1 96.75 61 ASP B C 1
ATOM 1791 O O . ASP B 1 61 ? -20.641 1.366 -14.391 1 96.75 61 ASP B O 1
ATOM 1795 N N . LYS B 1 62 ? -21.266 3.352 -13.641 1 97.88 62 LYS B N 1
ATOM 1796 C CA . LYS B 1 62 ? -20.938 4 -14.906 1 97.88 62 LYS B CA 1
ATOM 1797 C C . LYS B 1 62 ? -19.453 4.352 -14.969 1 97.88 62 LYS B C 1
ATOM 1799 O O . LYS B 1 62 ? -18.969 4.816 -16 1 97.88 62 LYS B O 1
ATOM 1804 N N . ALA B 1 63 ? -18.719 4.082 -13.844 1 98.56 63 ALA B N 1
ATOM 1805 C CA . ALA B 1 63 ? -17.297 4.406 -13.828 1 98.56 63 ALA B CA 1
ATOM 1806 C C . ALA B 1 63 ? -16.547 3.59 -14.867 1 98.56 63 ALA B C 1
ATOM 1808 O O . ALA B 1 63 ? -16.781 2.391 -15.023 1 98.56 63 ALA B O 1
ATOM 1809 N N . LEU B 1 64 ? -15.594 4.234 -15.539 1 98.31 64 LEU B N 1
ATOM 1810 C CA . LEU B 1 64 ? -14.742 3.562 -16.516 1 98.31 64 LEU B CA 1
ATOM 1811 C C . LEU B 1 64 ? -13.742 2.641 -15.828 1 98.31 64 LEU B C 1
ATOM 1813 O O . LEU B 1 64 ? -13.461 2.805 -14.633 1 98.31 64 LEU B O 1
ATOM 1817 N N . PRO B 1 65 ? -13.258 1.649 -16.594 1 98.19 65 PRO B N 1
ATOM 1818 C CA . PRO B 1 65 ? -12.164 0.845 -16.047 1 98.19 65 PRO B CA 1
ATOM 1819 C C . PRO B 1 65 ? -10.914 1.67 -15.766 1 98.19 65 PRO B C 1
ATOM 1821 O O . PRO B 1 65 ? -10.852 2.85 -16.109 1 98.19 65 PRO B O 1
ATOM 1824 N N . PRO B 1 66 ? -9.953 1.037 -15.094 1 98.19 66 PRO B N 1
ATOM 1825 C CA . PRO B 1 66 ? -8.734 1.796 -14.82 1 98.19 66 PRO B CA 1
ATOM 1826 C C . PRO B 1 66 ? -8.109 2.398 -16.078 1 98.19 66 PRO B C 1
ATOM 1828 O O . PRO B 1 66 ? -7.961 1.708 -17.094 1 98.19 66 PRO B O 1
ATOM 1831 N N . GLN B 1 67 ? -7.645 3.648 -15.922 1 97.56 67 GLN B N 1
ATOM 1832 C CA . GLN B 1 67 ? -7.09 4.355 -17.078 1 97.56 67 GLN B CA 1
ATOM 1833 C C . GLN B 1 67 ? -5.586 4.574 -16.906 1 97.56 67 GLN B C 1
ATOM 1835 O O . GLN B 1 67 ? -4.906 4.957 -17.859 1 97.56 67 GLN B O 1
ATOM 1840 N N . ALA B 1 68 ? -5.098 4.379 -15.727 1 97.44 68 ALA B N 1
ATOM 1841 C CA . ALA B 1 68 ? -3.676 4.582 -15.453 1 97.44 68 ALA B CA 1
ATOM 1842 C C . ALA B 1 68 ? -2.812 3.719 -16.375 1 97.44 68 ALA B C 1
ATOM 1844 O O . ALA B 1 68 ? -3.08 2.527 -16.547 1 97.44 68 ALA B O 1
ATOM 1845 N N . GLY B 1 69 ? -1.737 4.316 -16.891 1 96.81 69 GLY B N 1
ATOM 1846 C CA . GLY B 1 69 ? -0.843 3.6 -17.781 1 96.81 69 GLY B CA 1
ATOM 1847 C C . GLY B 1 69 ? -1.331 3.576 -19.219 1 96.81 69 GLY B C 1
ATOM 1848 O O . GLY B 1 69 ? -0.562 3.287 -20.141 1 96.81 69 GLY B O 1
ATOM 1849 N N . ARG B 1 70 ? -2.621 3.857 -19.406 1 95.12 70 ARG B N 1
ATOM 1850 C CA . ARG B 1 70 ? -3.193 3.928 -20.75 1 95.12 70 ARG B CA 1
ATOM 1851 C C . ARG B 1 70 ? -3.346 5.375 -21.203 1 95.12 70 ARG B C 1
ATOM 1853 O O . ARG B 1 70 ? -2.824 5.762 -22.25 1 95.12 70 ARG B O 1
ATOM 1860 N N . SER B 1 71 ? -3.996 6.184 -20.391 1 96.56 71 SER B N 1
ATOM 1861 C CA . SER B 1 71 ? -4.23 7.57 -20.781 1 96.56 71 SER B CA 1
ATOM 1862 C C . SER B 1 71 ? -3.861 8.523 -19.641 1 96.56 71 SER B C 1
ATOM 1864 O O . SER B 1 71 ? -3.773 9.734 -19.859 1 96.56 71 SER B O 1
ATOM 1866 N N . SER B 1 72 ? -3.67 8.016 -18.5 1 98.44 72 SER B N 1
ATOM 1867 C CA . SER B 1 72 ? -3.465 8.883 -17.328 1 98.44 72 SER B CA 1
ATOM 1868 C C . SER B 1 72 ? -2.4 8.312 -16.406 1 98.44 72 SER B C 1
ATOM 1870 O O . SER B 1 72 ? -1.971 7.164 -16.562 1 98.44 72 SER B O 1
ATOM 1872 N N . VAL B 1 73 ? -1.928 9.117 -15.438 1 98.81 73 VAL B N 1
ATOM 1873 C CA . VAL B 1 73 ? -1.142 8.656 -14.297 1 98.81 73 VAL B CA 1
ATOM 1874 C C . VAL B 1 73 ? -2.051 7.965 -13.289 1 98.81 73 VAL B C 1
ATOM 1876 O O . VAL B 1 73 ? -3.277 8.07 -13.375 1 98.81 73 VAL B O 1
ATOM 1879 N N . GLY B 1 74 ? -1.447 7.254 -12.391 1 98.75 74 GLY B N 1
ATOM 1880 C CA . GLY B 1 74 ? -2.223 6.566 -11.367 1 98.75 74 GLY B CA 1
ATOM 1881 C C . GLY B 1 74 ? -1.646 5.219 -10.984 1 98.75 74 GLY B C 1
ATOM 1882 O O . GLY B 1 74 ? -0.434 5.008 -11.07 1 98.75 74 GLY B O 1
ATOM 1883 N N . LEU B 1 75 ? -2.506 4.332 -10.523 1 98.94 75 LEU B N 1
ATOM 1884 C CA . LEU B 1 75 ? -2.076 3.068 -9.938 1 98.94 75 LEU B CA 1
ATOM 1885 C C . LEU B 1 75 ? -1.733 2.051 -11.016 1 98.94 75 LEU B C 1
ATOM 1887 O O . LEU B 1 75 ? -2.529 1.82 -11.93 1 98.94 75 LEU B O 1
ATOM 1891 N N . TYR B 1 76 ? -0.54 1.468 -10.945 1 98.69 76 TYR B N 1
ATOM 1892 C CA . TYR B 1 76 ? -0.233 0.251 -11.688 1 98.69 76 TYR B CA 1
ATOM 1893 C C . TYR B 1 76 ? -0.717 -0.984 -10.938 1 98.69 76 TYR B C 1
ATOM 1895 O O . TYR B 1 76 ? -1.662 -1.648 -11.367 1 98.69 76 TYR B O 1
ATOM 1903 N N . HIS B 1 77 ? -0.161 -1.126 -9.68 1 98.81 77 HIS B N 1
ATOM 1904 C CA . HIS B 1 77 ? -0.711 -2.221 -8.883 1 98.81 77 HIS B CA 1
ATOM 1905 C C . HIS B 1 77 ? -0.383 -2.051 -7.406 1 98.81 77 HIS B C 1
ATOM 1907 O O . HIS B 1 77 ? 0.523 -1.295 -7.051 1 98.81 77 HIS B O 1
ATOM 1913 N N . LEU B 1 78 ? -1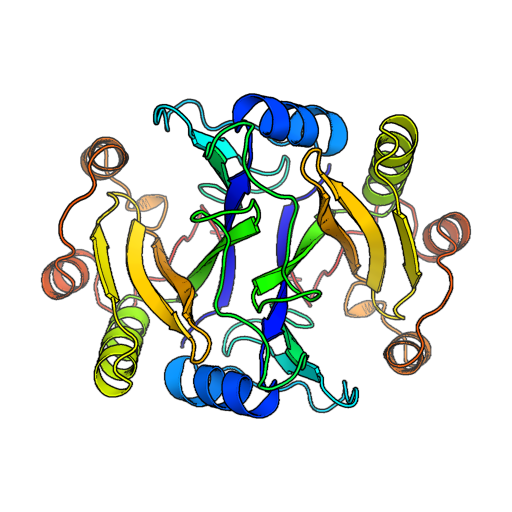.151 -2.713 -6.594 1 98.88 78 LEU B N 1
ATOM 1914 C CA . LEU B 1 78 ? -0.842 -2.969 -5.191 1 98.88 78 LEU B CA 1
ATOM 1915 C C . LEU B 1 78 ? -0.249 -4.363 -5.012 1 98.88 78 LEU B C 1
ATOM 1917 O O . LEU B 1 78 ? -0.695 -5.32 -5.648 1 98.88 78 LEU B O 1
ATOM 1921 N N . ALA B 1 79 ? 0.699 -4.473 -4.113 1 98.88 79 ALA B N 1
ATOM 1922 C CA . ALA B 1 79 ? 1.293 -5.781 -3.855 1 98.88 79 ALA B CA 1
ATOM 1923 C C . ALA B 1 79 ? 0.96 -6.266 -2.447 1 98.88 79 ALA B C 1
ATOM 1925 O O . ALA B 1 79 ? 1.276 -5.598 -1.462 1 98.88 79 ALA B O 1
ATOM 1926 N N . TRP B 1 80 ? 0.335 -7.395 -2.367 1 98.88 80 TRP B N 1
ATOM 1927 C CA . TRP B 1 80 ? -0.016 -8.055 -1.114 1 98.88 80 TRP B CA 1
ATOM 1928 C C . TRP B 1 80 ? 0.95 -9.195 -0.81 1 98.88 80 TRP B C 1
ATOM 1930 O O . TRP B 1 80 ? 1.13 -10.094 -1.628 1 98.88 80 TRP B O 1
ATOM 1940 N N . GLU B 1 81 ? 1.558 -9.164 0.358 1 98.69 81 GLU B N 1
ATOM 1941 C CA . GLU B 1 81 ? 2.527 -10.195 0.727 1 98.69 81 GLU B CA 1
ATOM 1942 C C . GLU B 1 81 ? 1.863 -11.32 1.512 1 98.69 81 GLU B C 1
ATOM 1944 O O . GLU B 1 81 ? 1.175 -11.078 2.504 1 98.69 81 GLU B O 1
ATOM 1949 N N . VAL B 1 82 ? 2.07 -12.547 1.084 1 98.69 82 VAL B N 1
ATOM 1950 C CA . VAL B 1 82 ? 1.544 -13.719 1.775 1 98.69 82 VAL B CA 1
ATOM 1951 C C . VAL B 1 82 ? 2.564 -14.219 2.797 1 98.69 82 VAL B C 1
ATOM 1953 O O . VAL B 1 82 ? 3.734 -13.836 2.756 1 98.69 82 VAL B O 1
ATOM 1956 N N . ASP B 1 83 ? 2.119 -15.125 3.648 1 98.12 83 ASP B N 1
ATOM 1957 C CA . ASP B 1 83 ? 2.984 -15.656 4.695 1 98.12 83 ASP B CA 1
ATOM 1958 C C . ASP B 1 83 ? 3.891 -16.766 4.152 1 98.12 83 ASP B C 1
ATOM 1960 O O . ASP B 1 83 ? 5.055 -16.859 4.543 1 98.12 83 ASP B O 1
ATOM 1964 N N . THR B 1 84 ? 3.326 -17.656 3.281 1 98.31 84 THR B N 1
ATOM 1965 C CA . THR B 1 84 ? 4.055 -18.859 2.877 1 98.31 84 THR B CA 1
ATOM 1966 C C . THR B 1 84 ? 3.801 -19.172 1.406 1 98.31 84 THR B C 1
ATOM 1968 O O . THR B 1 84 ? 2.914 -18.578 0.784 1 98.31 84 THR B O 1
ATOM 1971 N N . LEU B 1 85 ? 4.555 -20.156 0.923 1 98.25 85 LEU B N 1
ATOM 1972 C CA . LEU B 1 85 ? 4.336 -20.641 -0.439 1 98.25 85 LEU B CA 1
ATOM 1973 C C . LEU B 1 85 ? 3.027 -21.406 -0.542 1 98.25 85 LEU B C 1
ATOM 1975 O O . LEU B 1 85 ? 2.373 -21.391 -1.587 1 98.25 85 LEU B O 1
ATOM 1979 N N . THR B 1 86 ? 2.627 -22.047 0.571 1 98.12 86 THR B N 1
ATOM 1980 C CA . THR B 1 86 ? 1.308 -22.672 0.608 1 98.12 86 THR B CA 1
ATOM 1981 C C . THR B 1 86 ? 0.215 -21.641 0.342 1 98.12 86 THR B C 1
ATOM 1983 O O . THR B 1 86 ? -0.696 -21.891 -0.452 1 98.12 86 THR B O 1
ATOM 1986 N N . ASP B 1 87 ? 0.333 -20.531 0.96 1 98.44 87 ASP B N 1
ATOM 1987 C CA . ASP B 1 87 ? -0.638 -19.453 0.756 1 98.44 87 ASP B CA 1
ATOM 1988 C C . ASP B 1 87 ? -0.634 -18.984 -0.695 1 98.44 87 ASP B C 1
ATOM 1990 O O . ASP B 1 87 ? -1.693 -18.734 -1.274 1 98.44 87 ASP B O 1
ATOM 1994 N N . LEU B 1 88 ? 0.561 -18.828 -1.23 1 98.56 88 LEU B N 1
ATOM 1995 C CA . LEU B 1 88 ? 0.673 -18.391 -2.617 1 98.56 88 LEU B CA 1
ATOM 1996 C C . LEU B 1 88 ? -0.02 -19.375 -3.557 1 98.56 88 LEU B C 1
ATOM 1998 O O . LEU B 1 88 ? -0.737 -18.969 -4.473 1 98.56 88 LEU B O 1
ATOM 2002 N N . GLN B 1 89 ? 0.15 -20.625 -3.324 1 97.88 89 GLN B N 1
ATOM 2003 C CA . GLN B 1 89 ? -0.487 -21.672 -4.129 1 97.88 89 GLN B CA 1
ATOM 2004 C C . GLN B 1 89 ? -2.006 -21.609 -3.992 1 97.88 89 GLN B C 1
ATOM 2006 O O . GLN B 1 89 ? -2.729 -21.703 -4.988 1 97.88 89 GLN B O 1
ATOM 2011 N N . THR B 1 90 ? -2.432 -21.484 -2.805 1 98.06 90 THR B N 1
ATOM 2012 C CA . THR B 1 90 ? -3.865 -21.422 -2.541 1 98.06 90 THR B CA 1
ATOM 2013 C C . THR B 1 90 ? -4.5 -20.234 -3.27 1 98.06 90 THR B C 1
ATOM 2015 O O . THR B 1 90 ? -5.543 -20.391 -3.912 1 98.06 90 THR B O 1
ATOM 2018 N N . ILE B 1 91 ? -3.881 -19.141 -3.188 1 98.31 91 ILE B N 1
ATOM 2019 C CA . ILE B 1 91 ? -4.418 -17.938 -3.82 1 98.31 91 ILE B CA 1
ATOM 2020 C C . ILE B 1 91 ? -4.359 -18.078 -5.34 1 98.31 91 ILE B C 1
ATOM 2022 O O . ILE B 1 91 ? -5.266 -17.641 -6.047 1 98.31 91 ILE B O 1
ATOM 2026 N N . ALA B 1 92 ? -3.283 -18.719 -5.844 1 98.06 92 ALA B N 1
ATOM 2027 C CA . ALA B 1 92 ? -3.213 -18.969 -7.281 1 98.06 92 ALA B CA 1
ATOM 2028 C C . ALA B 1 92 ? -4.434 -19.766 -7.754 1 98.06 92 ALA B C 1
ATOM 2030 O O . ALA B 1 92 ? -5.043 -19.422 -8.766 1 98.06 92 ALA B O 1
ATOM 2031 N N . GLU B 1 93 ? -4.762 -20.766 -7.055 1 98.12 93 GLU B N 1
ATOM 2032 C CA . GLU B 1 93 ? -5.902 -21.594 -7.406 1 98.12 93 GLU B CA 1
ATOM 2033 C C . GLU B 1 93 ? -7.207 -20.812 -7.352 1 98.12 93 GLU B C 1
ATOM 2035 O O . GLU B 1 93 ? -8.055 -20.938 -8.242 1 98.12 93 GLU B O 1
ATOM 2040 N N . ARG B 1 94 ? -7.387 -20.062 -6.383 1 98.56 94 ARG B N 1
ATOM 2041 C CA . ARG B 1 94 ? -8.609 -19.281 -6.223 1 98.56 94 ARG B CA 1
ATOM 2042 C C . ARG B 1 94 ? -8.727 -18.219 -7.316 1 98.56 94 ARG B C 1
ATOM 2044 O O . ARG B 1 94 ? -9.82 -17.984 -7.836 1 98.56 94 ARG B O 1
ATOM 2051 N N . LEU B 1 95 ? -7.617 -17.562 -7.586 1 98.56 95 LEU B N 1
ATOM 2052 C CA . LEU B 1 95 ? -7.617 -16.562 -8.648 1 98.56 95 LEU B CA 1
ATOM 2053 C C . LEU B 1 95 ? -7.961 -17.188 -9.992 1 98.56 95 LEU B C 1
ATOM 2055 O O . LEU B 1 95 ? -8.68 -16.609 -10.797 1 98.56 95 LEU B O 1
ATOM 2059 N N . GLN B 1 96 ? -7.383 -18.344 -10.211 1 98.12 96 GLN B N 1
ATOM 2060 C CA . GLN B 1 96 ? -7.691 -19.078 -11.438 1 98.12 96 GLN B CA 1
ATOM 2061 C C . GLN B 1 96 ? -9.18 -19.406 -11.523 1 98.12 96 GLN B C 1
ATOM 2063 O O . GLN B 1 96 ? -9.805 -19.203 -12.562 1 98.12 96 GLN B O 1
ATOM 2068 N N . ALA B 1 97 ? -9.719 -19.875 -10.508 1 98.31 97 ALA B N 1
ATOM 2069 C CA . ALA B 1 97 ? -11.133 -20.25 -10.461 1 98.31 97 ALA B CA 1
ATOM 2070 C C . ALA B 1 97 ? -12.031 -19.047 -10.695 1 98.31 97 ALA B C 1
ATOM 2072 O O . ALA B 1 97 ? -13.094 -19.156 -11.297 1 98.31 97 ALA B O 1
ATOM 2073 N N . ALA B 1 98 ? -11.578 -17.906 -10.242 1 98.06 98 ALA B N 1
ATOM 2074 C CA . ALA B 1 98 ? -12.352 -16.672 -10.359 1 98.06 98 ALA B CA 1
ATOM 2075 C C . ALA B 1 98 ? -12.133 -16.016 -11.719 1 98.06 98 ALA B C 1
ATOM 2077 O O . ALA B 1 98 ? -12.742 -14.992 -12.023 1 98.06 98 ALA B O 1
ATOM 2078 N N . GLY B 1 99 ? -11.203 -16.578 -12.516 1 98.25 99 GLY B N 1
ATOM 2079 C CA . GLY B 1 99 ? -10.852 -15.961 -13.781 1 98.25 99 GLY B CA 1
ATOM 2080 C C . GLY B 1 99 ? -10.086 -14.664 -13.633 1 98.25 99 GLY B C 1
ATOM 2081 O O . GLY B 1 99 ? -10.133 -13.797 -14.508 1 98.25 99 GLY B O 1
ATOM 2082 N N . ALA B 1 100 ? -9.414 -14.492 -12.5 1 98.69 100 ALA B N 1
ATOM 2083 C CA . ALA B 1 100 ? -8.797 -13.219 -12.156 1 98.69 100 ALA B CA 1
ATOM 2084 C C . ALA B 1 100 ? -7.273 -13.297 -12.273 1 98.69 100 ALA B C 1
ATOM 2086 O O . ALA B 1 100 ? -6.582 -12.281 -12.18 1 98.69 100 ALA B O 1
ATOM 2087 N N . LEU B 1 101 ? -6.648 -14.492 -12.469 1 98.56 101 LEU B N 1
ATOM 2088 C CA . LEU B 1 101 ? -5.207 -14.664 -12.586 1 98.56 101 LEU B CA 1
ATOM 2089 C C . LEU B 1 101 ? -4.719 -14.242 -13.969 1 98.56 101 LEU B C 1
ATOM 2091 O O . LEU B 1 101 ? -5.191 -14.75 -14.984 1 98.56 101 LEU B O 1
ATOM 2095 N N . LYS B 1 102 ? -3.785 -13.359 -14 1 97.88 102 LYS B N 1
ATOM 2096 C CA . LYS B 1 102 ? -3.309 -12.828 -15.281 1 97.88 102 LYS B CA 1
ATOM 2097 C C . LYS B 1 102 ? -1.907 -13.336 -15.594 1 97.88 102 LYS B C 1
ATOM 2099 O O . LYS B 1 102 ? -1.497 -13.359 -16.766 1 97.88 102 LYS B O 1
ATOM 2104 N N . GLY B 1 103 ? -1.174 -13.609 -14.508 1 96.69 103 GLY B N 1
ATOM 2105 C CA . GLY B 1 103 ? 0.185 -14.07 -14.75 1 96.69 103 GLY B CA 1
ATOM 2106 C C . GLY B 1 103 ? 0.927 -14.438 -13.477 1 96.69 103 GLY B C 1
ATOM 2107 O O . GLY B 1 103 ? 0.378 -14.32 -12.375 1 96.69 103 GLY B O 1
ATOM 2108 N N . ALA B 1 104 ? 2.096 -15.008 -13.641 1 96.81 104 ALA B N 1
ATOM 2109 C CA . ALA B 1 104 ? 3.012 -15.375 -12.562 1 96.81 104 ALA B CA 1
ATOM 2110 C C . ALA B 1 104 ? 4.465 -15.164 -12.984 1 96.81 104 ALA B C 1
ATOM 2112 O O . ALA B 1 104 ? 4.836 -15.461 -14.125 1 96.81 104 ALA B O 1
ATOM 2113 N N . SER B 1 105 ? 5.207 -14.594 -12.07 1 96 105 SER B N 1
ATOM 2114 C CA . SER B 1 105 ? 6.586 -14.273 -12.43 1 96 105 SER B CA 1
ATOM 2115 C C . SER B 1 105 ? 7.543 -14.578 -11.289 1 96 105 SER B C 1
ATOM 2117 O O . SER B 1 105 ? 7.172 -14.484 -10.117 1 96 105 SER B O 1
ATOM 2119 N N . ASP B 1 106 ? 8.742 -14.938 -11.633 1 95.38 106 ASP B N 1
ATOM 2120 C CA . ASP B 1 106 ? 9.891 -15.062 -10.734 1 95.38 106 ASP B CA 1
ATOM 2121 C C . ASP B 1 106 ? 10.844 -13.875 -10.891 1 95.38 106 ASP B C 1
ATOM 2123 O O . ASP B 1 106 ? 11.484 -13.719 -11.938 1 95.38 106 ASP B O 1
ATOM 2127 N N . HIS B 1 107 ? 10.922 -13.086 -9.82 1 91.88 107 HIS B N 1
ATOM 2128 C CA . HIS B 1 107 ? 11.797 -11.922 -9.844 1 91.88 107 HIS B CA 1
ATOM 2129 C C . HIS B 1 107 ? 13.086 -12.195 -9.078 1 91.88 107 HIS B C 1
ATOM 2131 O O . HIS B 1 107 ? 13.672 -11.273 -8.492 1 91.88 107 HIS B O 1
ATOM 2137 N N . GLY B 1 108 ? 13.492 -13.406 -9 1 92.5 108 GLY B N 1
ATOM 2138 C CA . GLY B 1 108 ? 14.68 -13.805 -8.258 1 92.5 108 GLY B CA 1
ATOM 2139 C C . GLY B 1 108 ? 14.445 -13.898 -6.766 1 92.5 108 GLY B C 1
ATOM 2140 O O . GLY B 1 108 ? 14.172 -14.977 -6.238 1 92.5 108 GLY B O 1
ATOM 2141 N N . THR B 1 109 ? 14.344 -12.742 -6.105 1 93.75 109 THR B N 1
ATOM 2142 C CA . THR B 1 109 ? 14.18 -12.727 -4.652 1 93.75 109 THR B CA 1
ATOM 2143 C C . THR B 1 109 ? 12.703 -12.773 -4.273 1 93.75 109 THR B C 1
ATOM 2145 O O . THR B 1 109 ? 12.367 -13.039 -3.119 1 93.75 109 THR B O 1
ATOM 2148 N N . THR B 1 110 ? 11.875 -12.562 -5.242 1 95.81 110 THR B N 1
ATOM 2149 C CA . THR B 1 110 ? 10.445 -12.586 -4.98 1 95.81 110 THR B CA 1
ATOM 2150 C C . THR B 1 110 ? 9.727 -13.477 -5.988 1 95.81 110 THR B C 1
ATOM 2152 O O . THR B 1 110 ? 10.172 -13.625 -7.125 1 95.81 110 THR B O 1
ATOM 2155 N N . LYS B 1 111 ? 8.664 -14.125 -5.586 1 97.69 111 LYS B N 1
ATOM 2156 C CA . LYS B 1 111 ? 7.75 -14.93 -6.387 1 97.69 111 LYS B CA 1
ATOM 2157 C C . LYS B 1 111 ? 6.352 -14.32 -6.414 1 97.69 111 LYS B C 1
ATOM 2159 O O . LYS B 1 111 ? 5.742 -14.102 -5.363 1 97.69 111 LYS B O 1
ATOM 2164 N N . SER B 1 112 ? 5.891 -14.133 -7.629 1 97.94 112 SER B N 1
ATOM 2165 C CA . SER B 1 112 ? 4.727 -13.25 -7.695 1 97.94 112 SER B CA 1
ATOM 2166 C C . SER B 1 112 ? 3.637 -13.836 -8.586 1 97.94 112 SER B C 1
ATOM 2168 O O . SER B 1 112 ? 3.934 -14.477 -9.602 1 97.94 112 SER B O 1
ATOM 2170 N N . LEU B 1 113 ? 2.412 -13.656 -8.148 1 98.44 113 LEU B N 1
ATOM 2171 C CA . LEU B 1 113 ? 1.216 -13.766 -8.977 1 98.44 113 LEU B CA 1
ATOM 2172 C C . LEU B 1 113 ? 0.655 -12.391 -9.312 1 98.44 113 LEU B C 1
ATOM 2174 O O . LEU B 1 113 ? 0.693 -11.477 -8.484 1 98.44 113 LEU B O 1
ATOM 2178 N N . TYR B 1 114 ? 0.114 -12.273 -10.516 1 98.44 114 TYR B N 1
ATOM 2179 C CA . TYR B 1 114 ? -0.573 -11.055 -10.922 1 98.44 114 TYR B CA 1
ATOM 2180 C C . TYR B 1 114 ? -2.029 -11.336 -11.273 1 98.44 114 TYR B C 1
ATOM 2182 O O . TYR B 1 114 ? -2.328 -12.328 -11.945 1 98.44 114 TYR B O 1
ATOM 2190 N N . GLY B 1 115 ? -2.885 -10.516 -10.781 1 98.69 115 GLY B N 1
ATOM 2191 C CA . GLY B 1 115 ? -4.312 -10.648 -11.031 1 98.69 115 GLY B CA 1
ATOM 2192 C C . GLY B 1 115 ? -5.031 -9.312 -11.086 1 98.69 115 GLY B C 1
ATOM 2193 O O . GLY B 1 115 ? -4.406 -8.258 -10.969 1 98.69 115 GLY B O 1
ATOM 2194 N N . VAL B 1 116 ? -6.352 -9.375 -11.336 1 98.81 116 VAL B N 1
ATOM 2195 C CA . VAL B 1 116 ? -7.199 -8.188 -11.352 1 98.81 116 VAL B CA 1
ATOM 2196 C C . VAL B 1 116 ? -8.43 -8.414 -10.484 1 98.81 116 VAL B C 1
ATOM 2198 O O . VAL B 1 116 ? -8.922 -9.539 -10.375 1 98.81 116 VAL B O 1
ATOM 2201 N N . ASP B 1 117 ? -8.844 -7.344 -9.852 1 98.75 117 ASP B N 1
ATOM 2202 C CA . ASP B 1 117 ? -10.094 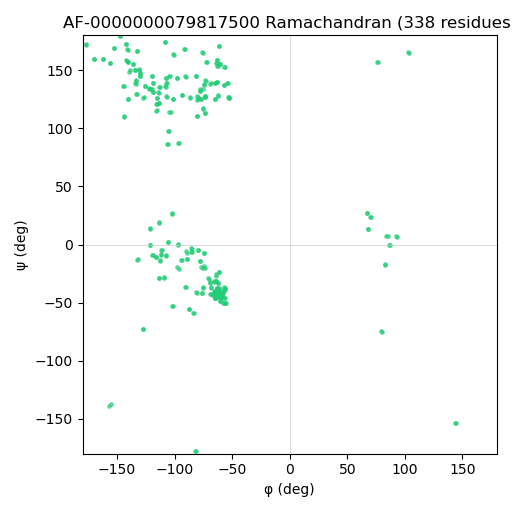-7.422 -9.109 1 98.75 117 ASP B CA 1
ATOM 2203 C C . ASP B 1 117 ? -11.297 -7.238 -10.039 1 98.75 117 ASP B C 1
ATOM 2205 O O . ASP B 1 117 ? -11.133 -7.113 -11.25 1 98.75 117 ASP B O 1
ATOM 2209 N N . PRO B 1 118 ? -12.547 -7.23 -9.562 1 98.56 118 PRO B N 1
ATOM 2210 C CA . PRO B 1 118 ? -13.734 -7.223 -10.414 1 98.56 118 PRO B CA 1
ATOM 2211 C C . PRO B 1 118 ? -13.812 -5.988 -11.312 1 98.56 118 PRO B C 1
ATOM 2213 O O . PRO B 1 118 ? -14.508 -6 -12.328 1 98.56 118 PRO B O 1
ATOM 2216 N N . ASP B 1 119 ? -13.164 -4.902 -10.922 1 98.75 119 ASP B N 1
ATOM 2217 C CA . ASP B 1 119 ? -13.227 -3.664 -11.695 1 98.75 119 ASP B CA 1
ATOM 2218 C C . ASP B 1 119 ? -12.016 -3.529 -12.617 1 98.75 119 ASP B C 1
ATOM 2220 O O . ASP B 1 119 ? -11.844 -2.506 -13.281 1 98.75 119 ASP B O 1
ATOM 2224 N N . GLY B 1 120 ? -11.156 -4.527 -12.555 1 98.56 120 GLY B N 1
ATOM 2225 C CA . GLY B 1 120 ? -9.992 -4.512 -13.438 1 98.56 120 GLY B CA 1
ATOM 2226 C C . GLY B 1 120 ? -8.773 -3.867 -12.805 1 98.56 120 GLY B C 1
ATOM 2227 O O . GLY B 1 120 ? -7.785 -3.602 -13.492 1 98.56 120 GLY B O 1
ATOM 2228 N N . ILE B 1 121 ? -8.797 -3.533 -11.578 1 98.81 121 ILE B N 1
ATOM 2229 C CA . ILE B 1 121 ? -7.633 -2.984 -10.883 1 98.81 121 ILE B CA 1
ATOM 2230 C C . ILE B 1 121 ? -6.613 -4.094 -10.625 1 98.81 121 ILE B C 1
ATOM 2232 O O . ILE B 1 121 ? -6.945 -5.121 -10.031 1 98.81 121 ILE B O 1
ATOM 2236 N N . GLU B 1 122 ? -5.402 -3.869 -11.039 1 98.75 122 GLU B N 1
ATOM 2237 C CA . GLU B 1 122 ? -4.363 -4.891 -10.977 1 98.75 122 GLU B CA 1
ATOM 2238 C C . GLU B 1 122 ? -3.742 -4.969 -9.586 1 98.75 122 GLU B C 1
ATOM 2240 O O . GLU B 1 122 ? -3.604 -3.951 -8.906 1 98.75 122 GLU B O 1
ATOM 2245 N N . PHE B 1 123 ? -3.381 -6.164 -9.18 1 98.88 123 PHE B N 1
ATOM 2246 C CA . PHE B 1 123 ? -2.635 -6.402 -7.945 1 98.88 123 PHE B CA 1
ATOM 2247 C C . PHE B 1 123 ? -1.604 -7.508 -8.141 1 98.88 123 PHE B C 1
ATOM 2249 O O . PHE B 1 123 ? -1.671 -8.258 -9.117 1 98.88 123 PHE B O 1
ATOM 2256 N N . GLU B 1 124 ? -0.66 -7.445 -7.289 1 98.81 124 GLU B N 1
ATOM 2257 C CA . GLU B 1 124 ? 0.368 -8.477 -7.156 1 98.81 124 GLU B CA 1
ATOM 2258 C C . GLU B 1 124 ? 0.242 -9.211 -5.824 1 98.81 124 GLU B C 1
ATOM 2260 O O . GLU B 1 124 ? -0.06 -8.594 -4.797 1 98.81 124 GLU B O 1
ATOM 2265 N N . VAL B 1 125 ? 0.349 -10.508 -5.855 1 98.81 125 VAL B N 1
ATOM 2266 C CA . VAL B 1 125 ? 0.55 -11.312 -4.656 1 98.81 125 VAL B CA 1
ATOM 2267 C C . VAL B 1 125 ? 1.986 -11.828 -4.613 1 98.81 125 VAL B C 1
ATOM 2269 O O . VAL B 1 125 ? 2.441 -12.492 -5.551 1 98.81 125 VAL B O 1
ATOM 2272 N N . VAL B 1 126 ? 2.66 -11.562 -3.455 1 98.62 126 VAL B N 1
ATOM 2273 C CA . VAL B 1 126 ? 4.102 -11.781 -3.51 1 98.62 126 VAL B CA 1
ATOM 2274 C C . VAL B 1 126 ? 4.555 -12.562 -2.279 1 98.62 126 VAL B C 1
ATOM 2276 O O . VAL B 1 126 ? 4.031 -12.367 -1.182 1 98.62 126 VAL B O 1
ATOM 2279 N N . TRP B 1 127 ? 5.402 -13.477 -2.48 1 98.56 127 TRP B N 1
ATOM 2280 C CA . TRP B 1 127 ? 6.203 -14.141 -1.456 1 98.56 127 TRP B CA 1
ATOM 2281 C C . TRP B 1 127 ? 7.684 -13.82 -1.629 1 98.56 127 TRP B C 1
ATOM 2283 O O . TRP B 1 127 ? 8.219 -13.914 -2.734 1 98.56 127 TRP B O 1
ATOM 2293 N N . LEU B 1 128 ? 8.391 -13.398 -0.542 1 98.06 128 LEU B N 1
ATOM 2294 C CA . LEU B 1 128 ? 9.789 -13 -0.58 1 98.06 128 LEU B CA 1
ATOM 2295 C C . LEU B 1 128 ? 10.672 -14.055 0.076 1 98.06 128 LEU B C 1
ATOM 2297 O O . LEU B 1 128 ? 10.383 -14.516 1.18 1 98.06 128 LEU B O 1
ATOM 2301 N N . ILE B 1 129 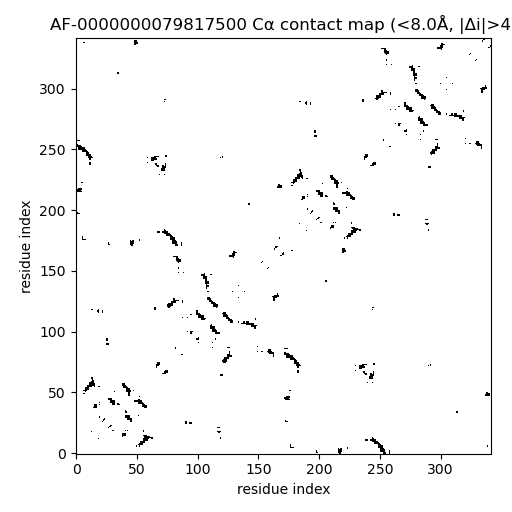? 11.805 -14.359 -0.599 1 97.75 129 ILE B N 1
ATOM 2302 C CA . ILE B 1 129 ? 12.797 -15.219 0.037 1 97.75 129 ILE B CA 1
ATOM 2303 C C . ILE B 1 129 ? 13.336 -14.539 1.296 1 97.75 129 ILE B C 1
ATOM 2305 O O . ILE B 1 129 ? 13.719 -13.367 1.261 1 97.75 129 ILE B O 1
ATOM 2309 N N . PRO B 1 130 ? 13.305 -15.273 2.432 1 97.94 130 PRO B N 1
ATOM 2310 C CA . PRO B 1 130 ? 13.914 -14.68 3.621 1 97.94 130 PRO B CA 1
ATOM 2311 C C . PRO B 1 130 ? 15.375 -14.281 3.398 1 97.94 130 PRO B C 1
ATOM 2313 O O . PRO B 1 130 ? 16.094 -14.953 2.656 1 97.94 130 PRO B O 1
ATOM 2316 N N . ALA B 1 131 ? 15.766 -13.312 4.141 1 96.75 131 ALA B N 1
ATOM 2317 C CA . ALA B 1 131 ? 17.078 -12.695 3.93 1 96.75 131 ALA B CA 1
ATOM 2318 C C . ALA B 1 131 ? 18.188 -13.734 4.035 1 96.75 131 ALA B C 1
ATOM 2320 O O . ALA B 1 131 ? 19.141 -13.719 3.244 1 96.75 131 ALA B O 1
ATOM 2321 N N . ASP B 1 132 ? 18.078 -14.656 4.969 1 96.81 132 ASP B N 1
ATOM 2322 C CA . ASP B 1 132 ? 19.156 -15.594 5.254 1 96.81 132 ASP B CA 1
ATOM 2323 C C . ASP B 1 132 ? 19.172 -16.734 4.246 1 96.81 132 ASP B C 1
ATOM 2325 O O . ASP B 1 132 ? 20.078 -17.578 4.27 1 96.81 132 ASP B O 1
ATOM 2329 N N . GLN B 1 133 ? 18.172 -16.75 3.363 1 97.25 133 GLN B N 1
ATOM 2330 C CA . GLN B 1 133 ? 18.078 -17.812 2.377 1 97.25 133 GLN B CA 1
ATOM 2331 C C . GLN B 1 133 ? 18.359 -17.297 0.969 1 97.25 133 GLN B C 1
ATOM 2333 O O . GLN B 1 133 ? 18.375 -18.062 0.009 1 97.25 133 GLN B O 1
ATOM 2338 N N . VAL B 1 134 ? 18.547 -16.016 0.794 1 96.25 134 VAL B N 1
ATOM 2339 C CA . VAL B 1 134 ? 18.812 -15.43 -0.513 1 96.25 134 VAL B CA 1
ATOM 2340 C C . VAL B 1 134 ? 20.234 -15.766 -0.949 1 96.25 134 VAL B C 1
ATOM 2342 O O . VAL B 1 134 ? 21.188 -15.539 -0.201 1 96.25 134 VAL B O 1
ATOM 2345 N N . THR B 1 135 ? 20.406 -16.281 -2.092 1 96.12 135 THR B N 1
ATOM 2346 C CA . THR B 1 135 ? 21.703 -16.609 -2.662 1 96.12 135 THR B CA 1
ATOM 2347 C C . THR B 1 135 ? 22.141 -15.539 -3.666 1 96.12 135 THR B C 1
ATOM 2349 O O . THR B 1 135 ? 21.328 -14.727 -4.105 1 96.12 135 THR B O 1
ATOM 2352 N N . PRO B 1 136 ? 23.359 -15.508 -3.992 1 94 136 PRO B N 1
ATOM 2353 C CA . PRO B 1 136 ? 23.812 -14.594 -5.043 1 94 136 PRO B CA 1
ATOM 2354 C C . PRO B 1 136 ? 23.062 -14.797 -6.359 1 94 136 PRO B C 1
ATOM 2356 O O . PRO B 1 136 ? 22.781 -13.828 -7.07 1 94 136 PRO B O 1
ATOM 2359 N N . ALA B 1 137 ? 22.797 -16 -6.629 1 92.44 137 ALA B N 1
ATOM 2360 C CA . ALA B 1 137 ? 22.047 -16.297 -7.855 1 92.44 137 ALA B CA 1
ATOM 2361 C C . ALA B 1 137 ? 20.656 -15.664 -7.824 1 92.44 137 ALA B C 1
ATOM 2363 O O . ALA B 1 137 ? 20.172 -15.188 -8.844 1 92.44 137 ALA B O 1
ATOM 2364 N N . ASP B 1 138 ? 20.016 -15.695 -6.676 1 93.38 138 ASP B N 1
ATOM 2365 C CA . ASP B 1 138 ? 18.719 -15.039 -6.523 1 93.38 138 ASP B CA 1
ATOM 2366 C C . ASP B 1 138 ? 18.828 -13.539 -6.793 1 93.38 138 ASP B C 1
ATOM 2368 O O . ASP B 1 138 ? 17.969 -12.961 -7.465 1 93.38 138 ASP B O 1
ATOM 2372 N N . ARG B 1 139 ? 19.812 -12.914 -6.254 1 89.31 139 ARG B N 1
ATOM 2373 C CA . ARG B 1 139 ? 20.016 -11.477 -6.406 1 89.31 139 ARG B CA 1
ATOM 2374 C C . ARG B 1 139 ? 20.266 -11.117 -7.867 1 89.31 139 ARG B C 1
ATOM 2376 O O . ARG B 1 139 ? 19.75 -10.102 -8.352 1 89.31 139 ARG B O 1
ATOM 2383 N N . GLU B 1 140 ? 20.969 -11.938 -8.555 1 87.12 140 GLU B N 1
ATOM 2384 C CA . GLU B 1 140 ? 21.281 -11.695 -9.953 1 87.12 140 GLU B CA 1
ATOM 2385 C C . GLU B 1 140 ? 20.031 -11.82 -10.828 1 87.12 140 GLU B C 1
ATOM 2387 O O . GLU B 1 140 ? 19.906 -11.125 -11.836 1 87.12 140 GLU B O 1
ATOM 2392 N N . ALA B 1 141 ? 19.188 -12.656 -10.43 1 84.69 141 ALA B N 1
ATOM 2393 C CA . ALA B 1 141 ? 17.984 -12.93 -11.219 1 84.69 141 ALA B CA 1
ATOM 2394 C C . ALA B 1 141 ? 16.984 -11.789 -11.094 1 84.69 141 ALA B C 1
ATOM 2396 O O . ALA B 1 141 ? 15.977 -11.758 -11.812 1 84.69 141 ALA B O 1
ATOM 2397 N N . ARG B 1 142 ? 17.203 -10.797 -10.234 1 81.81 142 ARG B N 1
ATOM 2398 C CA . ARG B 1 142 ? 16.266 -9.695 -10.023 1 81.81 142 ARG B CA 1
ATOM 2399 C C . ARG B 1 142 ? 16.109 -8.859 -11.289 1 81.81 142 ARG B C 1
ATOM 2401 O O . ARG B 1 142 ? 15.078 -8.203 -11.477 1 81.81 142 ARG B O 1
ATOM 2408 N N . THR B 1 143 ? 17.141 -8.93 -12.047 1 75.19 143 THR B N 1
ATOM 2409 C CA . THR B 1 143 ? 17.125 -8.109 -13.258 1 75.19 143 THR B CA 1
ATOM 2410 C C . THR B 1 143 ? 16.5 -8.875 -14.422 1 75.19 143 THR B C 1
ATOM 2412 O O . THR B 1 143 ? 16.266 -8.305 -15.484 1 75.19 143 THR B O 1
ATOM 2415 N N . ARG B 1 144 ? 16.281 -10.18 -14.016 1 77.5 144 ARG B N 1
ATOM 2416 C CA . ARG B 1 144 ? 15.68 -11.039 -15.031 1 77.5 144 ARG B CA 1
ATOM 2417 C C . ARG B 1 144 ? 14.289 -11.5 -14.609 1 77.5 144 ARG B C 1
ATOM 2419 O O . ARG B 1 144 ? 14.07 -11.852 -13.453 1 77.5 144 ARG B O 1
ATOM 2426 N N . ILE B 1 145 ? 13.25 -11.07 -15.375 1 76.75 145 ILE B N 1
ATOM 2427 C CA . ILE B 1 145 ? 11.922 -11.602 -15.102 1 76.75 145 ILE B CA 1
ATOM 2428 C C . ILE B 1 145 ? 11.773 -12.984 -15.75 1 76.75 145 ILE B C 1
ATOM 2430 O O . ILE B 1 145 ? 11.844 -13.109 -16.969 1 76.75 145 ILE B O 1
ATOM 2434 N N . GLY B 1 146 ? 11.703 -14.055 -14.758 1 87.12 146 GLY B N 1
ATOM 2435 C CA . GLY B 1 146 ? 11.508 -15.398 -15.273 1 87.12 146 GLY B CA 1
ATOM 2436 C C . GLY B 1 146 ? 10.125 -15.953 -15 1 87.12 146 GLY B C 1
ATOM 2437 O O . GLY B 1 146 ? 9.297 -15.289 -14.375 1 87.12 146 GLY B O 1
ATOM 2438 N N . ARG B 1 147 ? 9.922 -17.125 -15.578 1 91.31 147 ARG B N 1
ATOM 2439 C CA . ARG B 1 147 ? 8.672 -17.828 -15.32 1 91.31 147 ARG B CA 1
ATOM 2440 C C . ARG B 1 147 ? 8.664 -18.438 -13.922 1 91.31 147 ARG B C 1
ATOM 2442 O O . ARG B 1 147 ? 9.641 -19.062 -13.5 1 91.31 147 ARG B O 1
ATOM 2449 N N . LEU B 1 148 ? 7.539 -18.312 -13.289 1 95.69 148 LEU B N 1
ATOM 2450 C CA . LEU B 1 148 ? 7.445 -18.859 -11.938 1 95.69 148 LEU B CA 1
ATOM 2451 C C . LEU B 1 148 ? 7.191 -20.359 -11.977 1 95.69 148 LEU B C 1
ATOM 2453 O O . LEU B 1 148 ? 6.242 -20.812 -12.609 1 95.69 148 LEU B O 1
ATOM 2457 N N . ASP B 1 149 ? 8.016 -21.125 -11.352 1 95.5 149 ASP B N 1
ATOM 2458 C CA . ASP B 1 149 ? 7.855 -22.562 -11.086 1 95.5 149 ASP B CA 1
ATOM 2459 C C . ASP B 1 149 ? 7.516 -22.812 -9.617 1 95.5 149 ASP B C 1
ATOM 2461 O O . ASP B 1 149 ? 8.398 -23.156 -8.82 1 95.5 149 ASP B O 1
ATOM 2465 N N . LEU B 1 150 ? 6.238 -22.75 -9.32 1 95.44 150 LEU B N 1
ATOM 2466 C CA . LEU B 1 150 ? 5.812 -22.797 -7.926 1 95.44 150 LEU B CA 1
ATOM 2467 C C . LEU B 1 150 ? 6.152 -24.141 -7.301 1 95.44 150 LEU B C 1
ATOM 2469 O O . LEU B 1 150 ? 6.688 -24.203 -6.191 1 95.44 150 LEU B O 1
ATOM 2473 N N . PRO B 1 151 ? 5.887 -25.297 -7.969 1 95.25 151 PRO B N 1
ATOM 2474 C CA . PRO B 1 151 ? 6.301 -26.562 -7.383 1 95.25 151 PRO B CA 1
ATOM 2475 C C . PRO B 1 151 ? 7.801 -26.625 -7.102 1 95.25 151 PRO B C 1
ATOM 2477 O O . PRO B 1 151 ? 8.219 -27.172 -6.082 1 95.25 151 PRO B O 1
ATOM 2480 N N . GLY B 1 152 ? 8.602 -26.047 -7.965 1 96.44 152 GLY B N 1
ATOM 2481 C CA . GLY B 1 152 ? 10.039 -26 -7.746 1 96.44 152 GLY B CA 1
ATOM 2482 C C . GLY B 1 152 ? 10.438 -25.156 -6.543 1 96.44 152 GLY B C 1
ATOM 2483 O O . GLY B 1 152 ? 11.344 -25.531 -5.797 1 96.44 152 GLY B O 1
ATOM 2484 N N . GLU B 1 153 ? 9.766 -24.016 -6.34 1 97.12 153 GLU B N 1
ATOM 2485 C CA . GLU B 1 153 ? 10.039 -23.172 -5.18 1 97.12 153 GLU B CA 1
ATOM 2486 C C . GLU B 1 153 ? 9.672 -23.891 -3.881 1 97.12 153 GLU B C 1
ATOM 2488 O O . GLU B 1 153 ? 10.406 -23.812 -2.893 1 97.12 153 GLU B O 1
ATOM 2493 N N . VAL B 1 154 ? 8.562 -24.594 -3.896 1 97.19 154 VAL B N 1
ATOM 2494 C CA . VAL B 1 154 ? 8.125 -25.344 -2.721 1 97.19 154 VAL B CA 1
ATOM 2495 C C . VAL B 1 154 ? 9.133 -26.438 -2.398 1 97.19 154 VAL B C 1
ATOM 2497 O O . VAL B 1 154 ? 9.438 -26.703 -1.229 1 97.19 154 VAL B O 1
ATOM 2500 N N . ALA B 1 155 ? 9.633 -27.109 -3.402 1 97.69 155 ALA B N 1
ATOM 2501 C CA . ALA B 1 155 ? 10.648 -28.141 -3.199 1 97.69 155 ALA B CA 1
ATOM 2502 C C . ALA B 1 155 ? 11.906 -27.562 -2.566 1 97.69 155 ALA B C 1
ATOM 2504 O O . ALA B 1 155 ? 12.523 -28.188 -1.702 1 97.69 155 ALA B O 1
ATOM 2505 N N . ARG B 1 156 ? 12.273 -26.359 -2.965 1 97.31 156 ARG B N 1
ATOM 2506 C CA . ARG B 1 156 ? 13.5 -25.719 -2.51 1 97.31 156 ARG B CA 1
ATOM 2507 C C . ARG B 1 156 ? 13.352 -25.188 -1.087 1 97.31 156 ARG B C 1
ATOM 2509 O O . ARG B 1 156 ? 14.234 -25.375 -0.252 1 97.31 156 ARG B O 1
ATOM 2516 N N . PHE B 1 157 ? 12.195 -24.578 -0.769 1 97.75 157 PHE B N 1
ATOM 2517 C CA . PHE B 1 157 ? 12.094 -23.812 0.462 1 97.75 157 PHE B CA 1
ATOM 2518 C C . PHE B 1 157 ? 11.164 -24.484 1.456 1 97.75 157 PHE B C 1
ATOM 2520 O O . PHE B 1 157 ? 11.141 -24.141 2.639 1 97.75 157 PHE B O 1
ATOM 2527 N N . GLY B 1 158 ? 10.484 -25.484 1.043 1 97.5 158 GLY B N 1
ATOM 2528 C CA . GLY B 1 158 ? 9.367 -26 1.824 1 97.5 158 GLY B CA 1
ATOM 2529 C C . GLY B 1 158 ? 8.125 -25.141 1.718 1 97.5 158 GLY B C 1
ATOM 2530 O O . GLY B 1 158 ? 8.211 -23.953 1.413 1 97.5 158 GLY B O 1
ATOM 2531 N N . PRO B 1 159 ? 7.008 -25.688 1.961 1 96.69 159 PRO B N 1
ATOM 2532 C CA . PRO B 1 159 ? 5.742 -25 1.716 1 96.69 159 PRO B CA 1
ATOM 2533 C C . PRO B 1 159 ? 5.457 -23.906 2.754 1 96.69 159 PRO B C 1
ATOM 2535 O O . PRO B 1 159 ? 4.703 -22.969 2.482 1 96.69 159 PRO B O 1
ATOM 2538 N N . ASP B 1 160 ? 6.121 -23.938 3.984 1 97.19 160 ASP B N 1
ATOM 2539 C CA . ASP B 1 160 ? 5.613 -23.125 5.086 1 97.19 160 ASP B CA 1
ATOM 2540 C C . ASP B 1 160 ? 6.672 -22.141 5.57 1 97.19 160 ASP B C 1
ATOM 2542 O O . ASP B 1 160 ? 6.547 -21.562 6.656 1 97.19 160 ASP B O 1
ATOM 2546 N N . LEU B 1 161 ? 7.773 -21.938 4.773 1 96.94 161 LEU B N 1
ATOM 2547 C CA . LEU B 1 161 ? 8.781 -20.938 5.133 1 96.94 161 LEU B CA 1
ATOM 2548 C C . LEU B 1 161 ? 8.195 -19.531 5.102 1 96.94 161 LEU B C 1
ATOM 2550 O O . LEU B 1 161 ? 7.668 -19.094 4.074 1 96.94 161 LEU B O 1
ATOM 2554 N N . PRO B 1 162 ? 8.32 -18.797 6.234 1 97.31 162 PRO B N 1
ATOM 2555 C CA . PRO B 1 162 ? 7.727 -17.453 6.266 1 97.31 162 PRO B CA 1
ATOM 2556 C C . PRO B 1 162 ? 8.383 -16.5 5.273 1 97.31 162 PRO B C 1
ATOM 2558 O O . PRO B 1 162 ? 9.602 -16.484 5.133 1 97.31 162 PRO B O 1
ATOM 2561 N N . SER B 1 163 ? 7.57 -15.75 4.668 1 98.06 163 SER B N 1
ATOM 2562 C CA . SER B 1 163 ? 7.988 -14.781 3.658 1 98.06 163 SER B CA 1
ATOM 2563 C C . SER B 1 163 ? 8.781 -13.641 4.281 1 98.06 163 SER B C 1
ATOM 2565 O O . SER B 1 163 ? 8.422 -13.141 5.352 1 98.06 163 SER B O 1
ATOM 2567 N N . GLY B 1 164 ? 9.805 -13.211 3.674 1 97.38 164 GLY B N 1
ATOM 2568 C CA . GLY B 1 164 ? 10.43 -11.906 3.816 1 97.38 164 GLY B CA 1
ATOM 2569 C C . GLY B 1 164 ? 11.078 -11.695 5.172 1 97.38 164 GLY B C 1
ATOM 2570 O O . GLY B 1 164 ? 11.352 -10.562 5.566 1 97.38 164 GLY B O 1
ATOM 2571 N N . VAL B 1 165 ? 11.266 -12.773 5.98 1 96.81 165 VAL B N 1
ATOM 2572 C CA . VAL B 1 165 ? 11.945 -12.617 7.266 1 96.81 165 VAL B CA 1
ATOM 2573 C C . VAL B 1 165 ? 13.289 -11.922 7.066 1 96.81 165 VAL B C 1
ATOM 2575 O O . VAL B 1 165 ? 14.094 -12.344 6.227 1 96.81 165 VAL B O 1
ATOM 2578 N N . GLY B 1 166 ? 13.508 -10.805 7.812 1 95.56 166 GLY B N 1
ATOM 2579 C CA . GLY B 1 166 ? 14.734 -10.031 7.688 1 95.56 166 GLY B CA 1
ATOM 2580 C C . GLY B 1 166 ? 14.664 -8.984 6.586 1 95.56 166 GLY B C 1
ATOM 2581 O O . GLY B 1 166 ? 15.641 -8.266 6.352 1 95.56 166 GLY B O 1
ATOM 2582 N N . ILE B 1 167 ? 13.562 -8.844 5.844 1 95.56 167 ILE B N 1
ATOM 2583 C CA . ILE B 1 167 ? 13.375 -7.879 4.762 1 95.56 167 ILE B CA 1
ATOM 2584 C C . ILE B 1 167 ? 12.094 -7.086 4.992 1 95.56 167 ILE B C 1
ATOM 2586 O O . ILE B 1 167 ? 12.133 -5.941 5.449 1 95.56 167 ILE B O 1
ATOM 2590 N N . SER B 1 168 ? 10.93 -7.68 4.809 1 94.19 168 SER B N 1
ATOM 2591 C CA . SER B 1 168 ? 9.648 -7.004 4.969 1 94.19 168 SER B CA 1
ATOM 2592 C C . SER B 1 168 ? 9.086 -7.215 6.371 1 94.19 168 SER B C 1
ATOM 2594 O O . SER B 1 168 ? 8.117 -6.559 6.762 1 94.19 168 SER B O 1
ATOM 2596 N N . ARG B 1 169 ? 9.672 -8.172 7.121 1 90.88 169 ARG B N 1
ATOM 2597 C CA . ARG B 1 169 ? 9.305 -8.359 8.523 1 90.88 169 ARG B CA 1
ATOM 2598 C C . ARG B 1 169 ? 10.531 -8.664 9.367 1 90.88 169 ARG B C 1
ATOM 2600 O O . ARG B 1 169 ? 11.555 -9.125 8.859 1 90.88 169 ARG B O 1
ATOM 2607 N N . PRO B 1 170 ? 10.391 -8.398 10.578 1 85.31 170 PRO B N 1
ATOM 2608 C CA . PRO B 1 170 ? 11.555 -8.578 11.453 1 85.31 170 PRO B CA 1
ATOM 2609 C C . PRO B 1 170 ? 12.023 -10.023 11.516 1 85.31 170 PRO B C 1
ATOM 2611 O O . PRO B 1 170 ? 11.219 -10.945 11.359 1 85.31 170 PRO B O 1
ATOM 2614 N N . ALA B 1 171 ? 13.289 -10.203 11.805 1 84.94 171 ALA B N 1
ATOM 2615 C CA . ALA B 1 171 ? 13.867 -11.523 12.023 1 84.94 171 ALA B CA 1
ATOM 2616 C C . ALA B 1 171 ? 13.484 -12.07 13.398 1 84.94 171 ALA B C 1
ATOM 2618 O O . ALA B 1 171 ? 13.312 -11.305 14.352 1 84.94 171 ALA B O 1
#

Solvent-accessible surface area (backbone atoms only — not comparable to full-atom values): 16853 Å² total; per-residue (Å²): 133,30,29,42,44,57,51,33,38,31,32,24,32,45,45,24,67,62,48,46,50,50,42,31,72,50,51,48,33,38,72,46,87,82,57,80,45,93,58,39,42,36,24,28,40,62,54,37,60,41,91,45,39,40,34,29,32,44,66,35,82,84,41,36,57,57,43,37,72,76,57,18,24,36,52,54,30,44,28,36,27,29,39,24,50,51,35,50,52,53,36,52,53,43,27,50,75,68,71,26,55,73,48,56,33,22,36,44,48,36,42,34,39,30,32,39,50,94,64,56,52,39,33,34,41,36,37,32,56,24,53,92,69,60,45,72,67,28,62,62,28,49,82,38,85,41,76,53,54,64,73,59,50,33,71,73,59,41,45,74,47,59,34,16,31,59,28,71,37,78,114,132,27,30,40,45,57,49,32,39,30,31,24,32,44,45,21,68,63,48,49,50,49,40,30,72,51,51,47,33,38,74,46,87,80,58,81,44,93,56,38,42,34,25,27,40,61,56,36,60,42,91,46,39,39,35,30,32,44,65,35,84,82,41,37,58,57,43,37,72,75,56,18,24,36,52,53,29,44,28,36,26,29,39,24,52,51,35,50,51,54,37,51,52,43,28,50,75,68,71,26,56,74,48,56,33,22,38,43,48,35,41,34,39,30,32,38,49,94,64,55,50,39,33,34,40,34,37,34,56,24,53,92,70,60,46,71,68,28,61,61,29,50,84,38,84,40,78,54,54,63,71,60,50,31,71,74,60,41,44,74,48,60,32,16,33,60,28,72,37,78,113

Organism: NCBI:txid1608957

Foldseek 3Di:
DDDDDDQADEDEDQAAVQLVVQCCQLQVWAWDPVDDDVQKTFTDGPPDPGPTHYIYGHDHDPDAADCDPPPDNDDPEAEAEDFWLLSVVSSCVRCVVVVFWDFWKQQLQKTWTWGATPRGHIYIYIFGHEPVRRDPRSVVSNVPIHHDDSVVVCVVQNGRHTGHDVHPDDD/DDDDDDQADEDEDQAAVQLVVQCCQLQVWDWDPVDDDVQKTFTDGPPDPGPTHYIYGHDHDPDAADCDPPPDPDDPEAEAEDFWLLSVVSSCVRCVVVVFWDFWKQQLQKTWTWGATPRGHIYIYIFGHEPVRRDPRSVVSNVPIHHDDSVVVCVVQNGRHTGHDVHPDDD

Secondary structure (DSSP, 8-state):
--EEEEEEEEEEES-HHHHHHHHHHHH--EE-SS--BTTEEEEE-TT--SS-SEEEEE--TTPBPP-BTTTB-EEEEEEEEESSHHHHHHHHHHHHHTT-EEEEEE-SSEEEEEEE-TT--EEEEEEE--GGG--HHHHHGGGS-EE--HHHHHHHH-TTPPTTBTTTB--/--EEEEEEEEEEES-HHHHHHHHHHHH--EE-SS--BTTEEEEE-TT--SS-SEEEEE--TTPBPP-BTTTB-EEEEEEEEESSHHHHHHHHHHHHHTT-EEEEEE-SSEEEEEEE-TT--EEEEEEE--GGG--HHHHHGGGS-EE--HHHHHHHH-TTPPTTBTTTB--

InterPro domains:
  IPR004360 Glyoxalase/fosfomycin resistance/dioxygenase domain [PF00903] (5-125)
  IPR029068 Glyoxalase/Bleomycin resistance protein/Dihydroxybiphenyl dioxygenase [G3DSA:3.10.180.10] (4-158)
  IPR029068 Glyoxalase/Bleomycin resistance protein/Dihydroxybiphenyl dioxygenase [SSF54593] (1-127)
  IPR037523 Vicinal oxygen chelate (VOC), core domain [PS51819] (5-128)